Protein AF-A0A1F9S819-F1 (afdb_monomer)

Mean predicted aligned error: 15.37 Å

Secondary structure (DSSP, 8-state):
-HHHHHHHHHHHHSS-TTTTTTTTTTT-S-PPPP---PPPPPPP-PPPPPPPPPPPPPP------PPPPPPPPPPPPPPPPPPP--PPPP-PPPPP-PPPP-----PPP----HHHHHHHHHHHHHHHHHHHHHHTSHHHHHHHHHHHHHTT-HHHHHHHHHHHHHH-TTSHHHHHHHHHHHHHHHHTT-HHHHHHHHHHHHHHS-TT-THHHHHHHHHHHHHHHTT-HHHHHHHHT-HHHHTSTTHHHHHHHHHHHHHHHHHHHHHHHHHHH-HHHHHHHHHHHHHH-TT-HHHHHHHHHHHHHHHHHHHS--------------

Solvent-accessible surface area (backbone atoms only — not comparable to full-atom values): 19671 Å² total; per-residue (Å²): 121,73,72,64,58,58,59,61,53,54,60,71,76,70,58,70,95,69,67,86,66,63,71,74,66,75,78,74,75,80,76,80,79,78,80,84,71,79,79,77,79,78,75,82,83,72,78,79,76,80,78,79,79,76,76,80,80,79,75,84,76,82,73,79,83,74,75,82,75,80,76,79,77,79,78,78,78,76,82,80,75,84,76,78,82,73,76,77,78,77,83,74,79,80,79,78,85,70,81,80,77,78,83,72,81,82,74,76,81,80,82,74,54,68,69,60,53,51,53,52,53,51,50,51,52,52,49,49,52,53,50,50,52,58,62,67,28,60,65,49,49,48,54,54,23,52,54,27,48,78,66,70,37,51,72,59,18,43,58,45,30,53,50,40,30,74,76,36,67,87,39,72,54,19,18,50,26,28,40,52,41,14,55,52,29,45,73,70,71,36,50,69,65,12,40,55,22,28,50,53,16,65,71,59,41,62,96,82,45,81,58,51,31,53,40,47,50,52,40,20,54,45,32,44,74,57,32,38,51,68,61,16,44,54,43,39,67,30,66,60,27,56,75,37,97,49,25,67,62,30,51,54,50,44,52,54,47,48,53,54,53,48,53,50,53,51,25,57,63,28,43,84,78,38,20,63,61,12,31,54,46,24,51,57,50,36,72,79,35,74,59,25,60,71,44,54,58,48,30,53,52,15,48,54,48,34,52,54,61,67,64,49,69,83,72,61,80,64,73,75,75,72,79,78,84,127

Sequence (326 aa):
MEDRVKNAAWVKEHAPADAPSRIKEAITESFPQPKFVPPPAAPPVMAPPPAPVAPPAPAPVEIPVIAPVPAPKAAEPPPKAPVPVVKAPEPKPAPVLAPAPAAKPAKKPFVLNKTAVIIVCAGLAVAGIAYQLILNSPKSRYARAGQLVLKARNTEAISAYSRIIAQHPGSIEAAYSHYAIGDIKALQGNPLEAIEQYERYMVAAPDKDEKLASARFKVAELELKEDLLADAEYLFQNAAIQASDYATRAADRVAQIRAVKARVAEANKLMARSPAKAVEAYTAVLAEHPKYAAALAGLEKARKALAAANARPARRRAPAAKPRRR

Nearest PDB structures (foldseek):
  3esk-assembly1_A  TM=7.630E-01  e=2.016E-02  Homo sapiens
  3fwv-assembly2_B  TM=7.111E-01  e=1.449E-02  Homo sapiens
  7t6d-assembly1_B  TM=5.057E-01  e=1.441E-03  Escherichia coli
  7kw7-assembly1_E  TM=5.928E-01  e=8.632E-03  Homo sapiens
  4i9e-assembly1_B  TM=5.562E-01  e=2.690E-01  Bacillus subtilis subsp. subtilis str. 168

pLDDT: mean 83.76, std 16.92, range [43.28, 98.69]

Structure (mmCIF, N/CA/C/O backbone):
data_AF-A0A1F9S819-F1
#
_entry.id   AF-A0A1F9S819-F1
#
loop_
_atom_site.group_PDB
_atom_site.id
_atom_site.type_symbol
_atom_site.label_atom_id
_atom_site.label_alt_id
_atom_site.label_comp_id
_atom_site.label_asym_id
_atom_site.label_entity_id
_atom_site.label_seq_id
_atom_site.pdbx_PDB_ins_code
_atom_site.Cartn_x
_atom_site.Cartn_y
_atom_site.Cartn_z
_atom_site.occupancy
_atom_site.B_iso_or_equiv
_atom_site.auth_seq_id
_atom_site.auth_comp_id
_atom_site.auth_asym_id
_atom_site.auth_atom_id
_atom_site.pdbx_PDB_model_num
ATOM 1 N N . MET A 1 1 ? 21.145 20.985 8.693 1.00 47.53 1 MET A N 1
ATOM 2 C CA . MET A 1 1 ? 22.289 20.148 8.249 1.00 47.53 1 MET A CA 1
ATOM 3 C C . MET A 1 1 ? 23.501 20.290 9.174 1.00 47.53 1 MET A C 1
ATOM 5 O O . MET A 1 1 ? 24.233 19.320 9.310 1.00 47.53 1 MET A O 1
ATOM 9 N N . GLU A 1 2 ? 23.673 21.418 9.873 1.00 43.34 2 GLU A N 1
ATOM 10 C CA . GLU A 1 2 ? 24.794 21.646 10.807 1.00 43.34 2 GLU A CA 1
ATOM 11 C C . GLU A 1 2 ? 24.755 20.797 12.094 1.00 43.34 2 GLU A C 1
ATOM 13 O O . GLU A 1 2 ? 25.810 20.448 12.620 1.00 43.34 2 GLU A O 1
ATOM 18 N N . ASP A 1 3 ? 23.582 20.346 12.552 1.00 47.25 3 ASP A N 1
ATOM 19 C CA . ASP A 1 3 ? 23.491 19.530 13.778 1.00 47.25 3 ASP A CA 1
ATOM 20 C C . ASP A 1 3 ? 23.940 18.068 13.603 1.00 47.25 3 ASP A C 1
ATOM 22 O O . ASP A 1 3 ? 24.339 17.418 14.570 1.00 47.25 3 ASP A O 1
ATOM 26 N N . ARG A 1 4 ? 23.967 17.538 12.369 1.00 45.50 4 ARG A N 1
ATOM 27 C CA . ARG A 1 4 ? 24.468 16.169 12.112 1.00 45.50 4 ARG A CA 1
ATOM 28 C C . ARG A 1 4 ? 25.996 16.092 12.103 1.00 45.50 4 ARG A C 1
ATOM 30 O O . ARG A 1 4 ? 26.539 15.030 12.389 1.00 45.50 4 ARG A O 1
ATOM 37 N N . VAL A 1 5 ? 26.687 17.202 11.829 1.00 56.56 5 VAL A N 1
ATOM 38 C CA . VAL A 1 5 ? 28.160 17.245 11.820 1.00 56.56 5 VAL A CA 1
ATOM 39 C C . VAL A 1 5 ? 28.715 17.281 13.248 1.00 56.56 5 VAL A C 1
ATOM 41 O O . VAL A 1 5 ? 29.720 16.632 13.530 1.00 56.56 5 VAL A O 1
ATOM 44 N N . LYS A 1 6 ? 28.015 17.935 14.187 1.00 51.28 6 LYS A N 1
ATOM 45 C CA . LYS A 1 6 ? 28.441 18.005 15.596 1.00 51.28 6 LYS A CA 1
ATOM 46 C C . LYS A 1 6 ? 28.356 16.652 16.318 1.00 51.28 6 LYS A C 1
ATOM 48 O O . LYS A 1 6 ? 29.217 16.350 17.138 1.00 51.28 6 LYS A O 1
ATOM 53 N N . ASN A 1 7 ? 27.399 15.795 15.953 1.00 48.03 7 ASN A N 1
ATOM 54 C CA . ASN A 1 7 ? 27.248 14.475 16.581 1.00 48.03 7 ASN A CA 1
ATOM 55 C C . ASN A 1 7 ? 28.301 13.447 16.116 1.00 48.03 7 ASN A C 1
ATOM 57 O O . ASN A 1 7 ? 28.645 12.536 16.864 1.00 48.03 7 ASN A O 1
ATOM 61 N N . ALA A 1 8 ? 28.859 13.602 14.910 1.00 51.09 8 ALA A N 1
ATOM 62 C CA . ALA A 1 8 ? 29.927 12.729 14.414 1.00 51.09 8 ALA A CA 1
ATOM 63 C C . ALA A 1 8 ? 31.300 13.052 15.038 1.00 51.09 8 ALA A C 1
ATOM 65 O O . ALA A 1 8 ? 32.140 12.162 15.168 1.00 51.09 8 ALA A O 1
ATOM 66 N N . ALA A 1 9 ? 31.522 14.305 15.450 1.00 53.62 9 ALA A N 1
ATOM 67 C CA . ALA A 1 9 ? 32.754 14.720 16.119 1.00 53.62 9 ALA A CA 1
ATOM 68 C C . ALA A 1 9 ? 32.820 14.216 17.573 1.00 53.62 9 ALA A C 1
ATOM 70 O O . ALA A 1 9 ? 33.861 13.724 17.999 1.00 53.62 9 ALA A O 1
ATOM 71 N N . TRP A 1 10 ? 31.697 14.231 18.301 1.00 62.84 10 TRP A N 1
ATOM 72 C CA . TRP A 1 10 ? 31.657 13.822 19.712 1.00 62.84 10 TRP A CA 1
ATOM 73 C C . TRP A 1 10 ? 31.993 12.334 19.931 1.00 62.84 10 TRP A C 1
ATOM 75 O O . TRP A 1 10 ? 32.724 11.987 20.860 1.00 62.84 10 TRP A O 1
ATOM 85 N N . VAL A 1 11 ? 31.546 11.455 19.025 1.00 56.81 11 VAL A N 1
ATOM 86 C CA . VAL A 1 11 ? 31.813 10.002 19.082 1.00 56.81 11 VAL A CA 1
ATOM 87 C C . VAL A 1 11 ? 33.289 9.668 18.830 1.00 56.81 11 VAL A C 1
ATOM 89 O O . VAL A 1 11 ? 33.783 8.652 19.314 1.00 56.81 11 VAL A O 1
ATOM 92 N N . LYS A 1 12 ? 34.020 10.524 18.107 1.00 57.84 12 LYS A N 1
ATOM 93 C CA . LYS A 1 12 ? 35.433 10.287 17.779 1.00 57.84 12 LYS A CA 1
ATOM 94 C C . LYS A 1 12 ? 36.383 10.625 18.930 1.00 57.84 12 LYS A C 1
ATOM 96 O O . LYS A 1 12 ? 37.499 10.121 18.946 1.00 57.84 12 LYS A O 1
ATOM 101 N N . GLU A 1 13 ? 35.938 11.452 19.874 1.00 57.00 13 GLU A N 1
ATOM 102 C CA . GLU A 1 13 ? 36.775 11.986 20.955 1.00 57.00 13 GLU A CA 1
ATOM 103 C C . GLU A 1 13 ? 36.555 11.270 22.302 1.00 57.00 13 GLU A C 1
ATOM 105 O O . GLU A 1 13 ? 37.408 11.339 23.179 1.00 57.00 13 GLU A O 1
ATOM 110 N N . HIS A 1 14 ? 35.454 10.519 22.454 1.00 60.66 14 HIS A N 1
ATOM 111 C CA . HIS A 1 14 ? 35.085 9.841 23.712 1.00 60.66 14 HIS A CA 1
ATOM 112 C C . HIS A 1 14 ? 35.013 8.307 23.609 1.00 60.66 14 HIS A C 1
ATOM 114 O O . HIS A 1 14 ? 34.553 7.642 24.538 1.00 60.66 14 HIS A O 1
ATOM 120 N N . ALA A 1 15 ? 35.460 7.718 22.496 1.00 49.00 15 ALA A N 1
ATOM 121 C CA . ALA A 1 15 ? 35.573 6.267 22.380 1.00 49.00 15 ALA A CA 1
ATOM 122 C C . ALA A 1 15 ? 36.810 5.770 23.164 1.00 49.00 15 ALA A C 1
ATOM 124 O O . ALA A 1 15 ? 37.922 6.210 22.871 1.00 49.00 15 ALA A O 1
ATOM 125 N N . PRO A 1 16 ? 36.662 4.862 24.150 1.00 57.66 16 PRO A N 1
ATOM 126 C CA . PRO A 1 16 ? 37.799 4.328 24.895 1.00 57.66 16 PRO A CA 1
ATOM 127 C C . PRO A 1 16 ? 38.727 3.528 23.967 1.00 57.66 16 PRO A C 1
ATOM 129 O O . PRO A 1 16 ? 38.273 2.676 23.200 1.00 57.66 16 PRO A O 1
ATOM 132 N N . ALA A 1 17 ? 40.032 3.793 24.060 1.00 53.75 17 ALA A N 1
ATOM 133 C CA . ALA A 1 17 ? 41.068 3.307 23.142 1.00 53.75 17 ALA A CA 1
ATOM 134 C C . ALA A 1 17 ? 41.292 1.773 23.126 1.00 53.75 17 ALA A C 1
ATOM 136 O O . ALA A 1 17 ? 42.016 1.285 22.265 1.00 53.75 17 ALA A O 1
ATOM 137 N N . ASP A 1 18 ? 40.633 1.006 24.003 1.00 51.41 18 ASP A N 1
ATOM 138 C CA . ASP A 1 18 ? 40.838 -0.447 24.168 1.00 51.41 18 ASP A CA 1
ATOM 139 C C . ASP A 1 18 ? 39.688 -1.335 23.647 1.00 51.41 18 ASP A C 1
ATOM 141 O O . ASP A 1 18 ? 39.641 -2.544 23.896 1.00 51.41 18 ASP A O 1
ATOM 145 N N . ALA A 1 19 ? 38.741 -0.777 22.889 1.00 47.19 19 ALA A N 1
ATOM 146 C CA . ALA A 1 19 ? 37.569 -1.522 22.418 1.00 47.19 19 ALA A CA 1
ATOM 147 C C . ALA A 1 19 ? 37.827 -2.696 21.431 1.00 47.19 19 ALA A C 1
ATOM 149 O O . ALA A 1 19 ? 37.046 -3.651 21.472 1.00 47.19 19 ALA A O 1
ATOM 150 N N . PRO A 1 20 ? 38.860 -2.722 20.556 1.00 45.88 20 PRO A N 1
ATOM 151 C CA . PRO A 1 20 ? 38.949 -3.785 19.548 1.00 45.88 20 PRO A CA 1
ATOM 152 C C . PRO A 1 20 ? 39.580 -5.103 20.039 1.00 45.88 20 PRO A C 1
ATOM 154 O O . PRO A 1 20 ? 39.528 -6.095 19.310 1.00 45.88 20 PRO A O 1
ATOM 157 N N . SER A 1 21 ? 40.126 -5.163 21.260 1.00 48.00 21 SER A N 1
ATOM 158 C CA . SER A 1 21 ? 40.861 -6.348 21.744 1.00 48.00 21 SER A CA 1
ATOM 159 C C . SER A 1 21 ? 40.007 -7.323 22.566 1.00 48.00 21 SER A C 1
ATOM 161 O O . SER A 1 21 ? 40.268 -8.521 22.554 1.00 48.00 21 SER A O 1
ATOM 163 N N . ARG A 1 22 ? 38.937 -6.859 23.230 1.00 47.00 22 ARG A N 1
ATOM 164 C CA . ARG A 1 22 ? 38.117 -7.709 24.126 1.00 47.00 22 ARG A CA 1
ATOM 165 C C . ARG A 1 22 ? 37.016 -8.525 23.443 1.00 47.00 22 ARG A C 1
ATOM 167 O O . ARG A 1 22 ? 36.474 -9.437 24.056 1.00 47.00 22 ARG A O 1
ATOM 174 N N . ILE A 1 23 ? 36.694 -8.253 22.178 1.00 48.47 23 ILE A N 1
ATOM 175 C CA . ILE A 1 23 ? 35.622 -8.977 21.464 1.00 48.47 23 ILE A CA 1
ATOM 176 C C . ILE A 1 23 ? 36.113 -10.330 20.914 1.00 48.47 23 ILE A C 1
ATOM 178 O O . ILE A 1 23 ? 35.305 -11.214 20.645 1.00 48.47 23 ILE A O 1
ATOM 182 N N . LYS A 1 24 ? 37.433 -10.543 20.798 1.00 47.34 24 LYS A N 1
ATOM 183 C CA . LYS A 1 24 ? 37.985 -11.808 20.284 1.00 47.34 24 LYS A CA 1
ATOM 184 C C . LYS A 1 24 ? 38.145 -12.910 21.337 1.00 47.34 24 LYS A C 1
ATOM 186 O O . LYS A 1 24 ? 38.188 -14.069 20.950 1.00 47.34 24 LYS A O 1
ATOM 191 N N . GLU A 1 25 ? 38.170 -12.588 22.631 1.00 48.34 25 GLU A N 1
ATOM 192 C CA . GLU A 1 25 ? 38.364 -13.595 23.693 1.00 48.34 25 GLU A CA 1
ATOM 193 C C . GLU A 1 25 ? 37.053 -14.109 24.317 1.00 48.34 25 GLU A C 1
ATOM 195 O O . GLU A 1 25 ? 37.031 -15.203 24.871 1.00 48.34 25 GLU A O 1
ATOM 200 N N . ALA A 1 26 ? 35.927 -13.405 24.147 1.00 47.09 26 ALA A N 1
ATOM 201 C CA . ALA A 1 26 ? 34.636 -13.787 24.737 1.00 47.09 26 ALA A CA 1
ATOM 202 C C . ALA A 1 26 ? 33.810 -14.810 23.918 1.00 47.09 26 ALA A C 1
ATOM 204 O O . ALA A 1 26 ? 32.672 -15.100 24.276 1.00 47.09 26 ALA A O 1
ATOM 205 N N . ILE A 1 27 ? 34.343 -15.352 22.814 1.00 47.66 27 ILE A N 1
ATOM 206 C CA . ILE A 1 27 ? 33.618 -16.293 21.926 1.00 47.66 27 ILE A CA 1
ATOM 207 C C . ILE A 1 27 ? 34.129 -17.746 22.075 1.00 47.66 27 ILE A C 1
ATOM 209 O O . ILE A 1 27 ? 33.574 -18.670 21.486 1.00 47.66 27 ILE A O 1
ATOM 213 N N . THR A 1 28 ? 35.135 -17.989 22.921 1.00 46.25 28 THR A N 1
ATOM 214 C CA . THR A 1 28 ? 35.764 -19.317 23.090 1.00 46.25 28 THR A CA 1
ATOM 215 C C . THR A 1 28 ? 35.334 -20.100 24.334 1.00 46.25 28 THR A C 1
ATOM 217 O O . THR A 1 28 ? 35.838 -21.200 24.556 1.00 46.25 28 THR A O 1
ATOM 220 N N . GLU A 1 29 ? 34.377 -19.611 25.126 1.00 43.28 29 GLU A N 1
ATOM 221 C CA . GLU A 1 29 ? 33.837 -20.366 26.263 1.00 43.28 29 GLU A CA 1
ATOM 222 C C . GLU A 1 29 ? 32.584 -21.171 25.877 1.00 43.28 29 GLU A C 1
ATOM 224 O O . GLU A 1 29 ? 31.465 -20.674 25.826 1.00 43.28 29 GLU A O 1
ATOM 229 N N . SER A 1 30 ? 32.818 -22.461 25.617 1.00 52.62 30 SER A N 1
ATOM 230 C CA . SER A 1 30 ? 31.969 -23.589 26.022 1.00 52.62 30 SER A CA 1
ATOM 231 C C . SER A 1 30 ? 30.448 -23.434 25.835 1.00 52.62 30 SER A C 1
ATOM 233 O O . SER A 1 30 ? 29.686 -23.413 26.805 1.00 52.62 30 SER A O 1
ATOM 235 N N . PHE A 1 31 ? 29.976 -23.491 24.587 1.00 46.78 31 PHE A N 1
ATOM 236 C CA . PHE A 1 31 ? 28.615 -23.963 24.327 1.00 46.78 31 PHE A CA 1
ATOM 237 C C . PHE A 1 31 ? 28.613 -25.501 24.305 1.00 46.78 31 PHE A C 1
ATOM 239 O O . PHE A 1 31 ? 29.285 -26.092 23.453 1.00 46.78 31 PHE A O 1
ATOM 246 N N . PRO A 1 32 ? 27.891 -26.183 25.214 1.00 57.44 32 PRO A N 1
ATOM 247 C CA . PRO A 1 32 ? 27.749 -27.630 25.150 1.00 57.44 32 PRO A CA 1
ATOM 248 C C . PRO A 1 32 ? 27.044 -28.004 23.843 1.00 57.44 32 PRO A C 1
ATOM 250 O O . PRO A 1 32 ? 25.950 -27.522 23.554 1.00 57.44 32 PRO A O 1
ATOM 253 N N . GLN A 1 33 ? 27.692 -28.859 23.049 1.00 55.41 33 GLN A N 1
ATOM 254 C CA . GLN A 1 33 ? 27.135 -29.412 21.815 1.00 55.41 33 GLN A CA 1
ATOM 255 C C . GLN A 1 33 ? 25.748 -30.010 22.113 1.00 55.41 33 GLN A C 1
ATOM 257 O O . GLN A 1 33 ? 25.643 -30.878 22.990 1.00 55.41 33 GLN A O 1
ATOM 262 N N . PRO A 1 34 ? 24.673 -29.570 21.432 1.00 54.81 34 PRO A N 1
ATOM 263 C CA . PRO A 1 34 ? 23.358 -30.156 21.628 1.00 54.81 34 PRO A CA 1
ATOM 264 C C . PRO A 1 34 ? 23.421 -31.631 21.230 1.00 54.81 34 PRO A C 1
ATOM 266 O O . PRO A 1 34 ? 23.772 -31.971 20.100 1.00 54.81 34 PRO A O 1
ATOM 269 N N . LYS A 1 35 ? 23.099 -32.524 22.175 1.00 64.88 35 LYS A N 1
ATOM 270 C CA . LYS A 1 35 ? 22.944 -33.954 21.894 1.00 64.88 35 LYS A CA 1
ATOM 271 C C . LYS A 1 35 ? 21.904 -34.100 20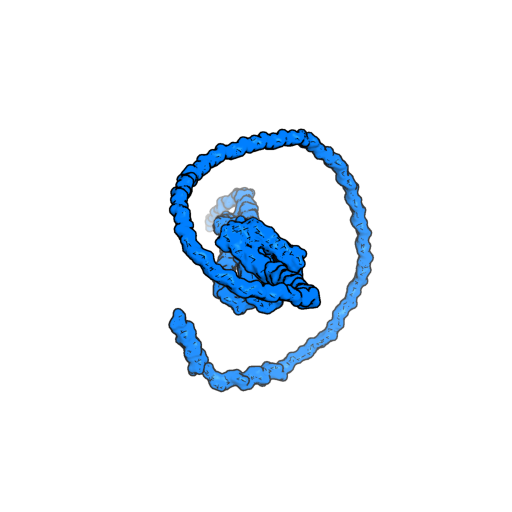.788 1.00 64.88 35 LYS A C 1
ATOM 273 O O . LYS A 1 35 ? 20.742 -33.751 20.983 1.00 64.88 35 LYS A O 1
ATOM 278 N N . PHE A 1 36 ? 22.339 -34.597 19.636 1.00 65.19 36 PHE A N 1
ATOM 279 C CA . PHE A 1 36 ? 21.473 -34.910 18.512 1.00 65.19 36 PHE A CA 1
ATOM 280 C C . PHE A 1 36 ? 20.490 -36.002 18.946 1.00 65.19 36 PHE A C 1
ATOM 282 O O . PHE A 1 36 ? 20.858 -37.168 19.083 1.00 65.19 36 PHE A O 1
ATOM 289 N N . VAL A 1 37 ? 19.249 -35.607 19.221 1.00 76.06 37 VAL A N 1
ATOM 290 C CA . VAL A 1 37 ? 18.139 -36.541 19.388 1.00 76.06 37 VAL A CA 1
ATOM 291 C C . VAL A 1 37 ? 17.597 -36.797 17.982 1.00 76.06 37 VAL A C 1
ATOM 293 O O . VAL A 1 37 ? 17.141 -35.841 17.348 1.00 76.06 37 VAL A O 1
ATOM 296 N N . PRO A 1 38 ? 17.677 -38.030 17.451 1.00 74.31 38 PRO A N 1
ATOM 297 C CA . PRO A 1 38 ? 17.086 -38.330 16.157 1.00 74.31 38 PRO A CA 1
ATOM 298 C C . PRO A 1 38 ? 15.580 -38.032 16.215 1.00 74.31 38 PRO A C 1
ATOM 300 O O . PRO A 1 38 ? 14.942 -38.317 17.235 1.00 74.31 38 PRO A O 1
ATOM 303 N N . PRO A 1 39 ? 15.004 -37.437 15.158 1.00 74.31 39 PRO A N 1
ATOM 304 C CA . PRO A 1 39 ? 13.583 -37.137 15.132 1.00 74.31 39 PRO A CA 1
ATOM 305 C C . PRO A 1 39 ? 12.773 -38.430 15.329 1.00 74.31 39 PRO A C 1
ATOM 307 O O . PRO A 1 39 ? 13.168 -39.481 14.814 1.00 74.31 39 PRO A O 1
ATOM 310 N N . PRO A 1 40 ? 11.657 -38.378 16.077 1.00 76.12 40 PRO A N 1
ATOM 311 C CA . PRO A 1 40 ? 10.784 -39.532 16.240 1.00 76.12 40 PRO A CA 1
ATOM 312 C C . PRO A 1 40 ? 10.327 -40.033 14.866 1.00 76.12 40 PRO A C 1
ATOM 314 O O . PRO A 1 40 ? 10.063 -39.237 13.962 1.00 76.12 40 PRO A O 1
ATOM 317 N N . ALA A 1 41 ? 10.261 -41.358 14.717 1.00 76.44 41 ALA A N 1
ATOM 318 C CA . ALA A 1 41 ? 9.818 -42.011 13.493 1.00 76.44 41 ALA A CA 1
ATOM 319 C C . ALA A 1 41 ? 8.488 -41.407 13.020 1.00 76.44 41 ALA A C 1
ATOM 321 O O . ALA A 1 41 ? 7.561 -41.232 13.815 1.00 76.44 41 ALA A O 1
ATOM 322 N N . ALA A 1 42 ? 8.422 -41.068 11.731 1.00 71.19 42 ALA A N 1
ATOM 323 C CA . ALA A 1 42 ? 7.224 -40.502 11.134 1.00 71.19 42 ALA A CA 1
ATOM 324 C C . ALA A 1 42 ? 6.028 -41.440 11.391 1.00 71.19 42 ALA A C 1
ATOM 326 O O . ALA A 1 42 ? 6.164 -42.655 11.209 1.00 71.19 42 ALA A O 1
ATOM 327 N N . PRO A 1 43 ? 4.872 -40.910 11.829 1.00 80.00 43 PRO A N 1
ATOM 328 C CA . PRO A 1 43 ? 3.684 -41.725 12.017 1.00 80.00 43 PRO A CA 1
ATOM 329 C C . PRO A 1 43 ? 3.289 -42.389 10.687 1.00 80.00 43 PRO A C 1
ATOM 331 O O . PRO A 1 43 ? 3.533 -41.818 9.619 1.00 80.00 43 PRO A O 1
ATOM 334 N N . PRO A 1 44 ? 2.681 -43.587 10.733 1.00 77.69 44 PRO A N 1
ATOM 335 C CA . PRO A 1 44 ? 2.233 -44.281 9.535 1.00 77.69 44 PRO A CA 1
ATOM 336 C C . PRO A 1 44 ? 1.296 -43.380 8.728 1.00 77.69 44 PRO A C 1
ATOM 338 O O . PRO A 1 44 ? 0.344 -42.808 9.262 1.00 77.69 44 PRO A O 1
ATOM 341 N N . VAL A 1 45 ? 1.590 -43.253 7.435 1.00 72.69 45 VAL A N 1
ATOM 342 C CA . VAL A 1 45 ? 0.784 -42.500 6.474 1.00 72.69 45 VAL A CA 1
ATOM 343 C C . VAL A 1 45 ? -0.606 -43.132 6.439 1.00 72.69 45 VAL A C 1
ATOM 345 O O . VAL A 1 45 ? -0.784 -44.229 5.912 1.00 72.69 45 VAL A O 1
ATOM 348 N N . MET A 1 46 ? -1.590 -42.464 7.046 1.00 70.69 46 MET A N 1
ATOM 349 C CA . MET A 1 46 ? -2.990 -42.856 6.915 1.00 70.69 46 MET A CA 1
ATOM 350 C C . MET A 1 46 ? -3.374 -42.810 5.437 1.00 70.69 46 MET A C 1
ATOM 352 O O . MET A 1 46 ? -3.062 -41.844 4.737 1.00 70.69 46 MET A O 1
ATOM 356 N N . ALA A 1 47 ? -4.046 -43.864 4.973 1.00 76.50 47 ALA A N 1
ATOM 357 C CA . ALA A 1 47 ? -4.594 -43.921 3.628 1.00 76.50 47 ALA A CA 1
ATOM 358 C C . ALA A 1 47 ? -5.451 -42.667 3.360 1.00 76.50 47 ALA A C 1
ATOM 360 O O . ALA A 1 47 ? -6.206 -42.249 4.247 1.00 76.50 47 ALA A O 1
ATOM 361 N N . PRO A 1 48 ? -5.331 -42.052 2.171 1.00 77.50 48 PRO A N 1
ATOM 362 C CA . PRO A 1 48 ? -6.111 -40.874 1.836 1.00 77.50 48 PRO A CA 1
ATOM 363 C C . PRO A 1 48 ? -7.609 -41.202 1.937 1.00 77.50 48 PRO A C 1
ATOM 365 O O . PRO A 1 48 ? -8.025 -42.289 1.522 1.00 77.50 48 PRO A O 1
ATOM 368 N N . PRO A 1 49 ? -8.426 -40.291 2.493 1.00 79.25 49 PRO A N 1
ATOM 369 C CA . PRO A 1 49 ? -9.866 -40.481 2.535 1.00 79.25 49 PRO A CA 1
ATOM 370 C C . PRO A 1 49 ? -10.417 -40.655 1.110 1.00 79.25 49 PRO A C 1
ATOM 372 O O . PRO A 1 49 ? -9.867 -40.080 0.164 1.00 79.25 49 PRO A O 1
ATOM 375 N N . PRO A 1 50 ? -11.495 -41.440 0.936 1.00 78.50 50 PRO A N 1
ATOM 376 C CA . PRO A 1 50 ? -12.140 -41.598 -0.360 1.00 78.50 50 PRO A CA 1
ATOM 377 C C . PRO A 1 50 ? -12.531 -40.228 -0.920 1.00 78.50 50 PRO A C 1
ATOM 379 O O . PRO A 1 50 ? -12.998 -39.354 -0.186 1.00 78.50 50 PRO A O 1
ATOM 382 N N . ALA A 1 51 ? -12.310 -40.045 -2.223 1.00 74.31 51 ALA A N 1
ATOM 383 C CA . ALA A 1 51 ? -12.611 -38.798 -2.908 1.00 74.31 51 ALA A CA 1
ATOM 384 C C . ALA A 1 51 ? -14.085 -38.405 -2.678 1.00 74.31 51 ALA A C 1
ATOM 386 O O . ALA A 1 51 ? -14.964 -39.270 -2.762 1.00 74.31 51 ALA A O 1
ATOM 387 N N . PRO A 1 52 ? -14.375 -37.125 -2.382 1.00 76.44 52 PRO A N 1
ATOM 388 C CA . PRO A 1 52 ? -15.743 -36.664 -2.209 1.00 76.44 52 PRO A CA 1
ATOM 389 C C . PRO A 1 52 ? -16.540 -36.921 -3.490 1.00 76.44 52 PRO A C 1
ATOM 391 O O . PRO A 1 52 ? -16.109 -36.569 -4.589 1.00 76.44 52 PRO A O 1
ATOM 394 N N . VAL A 1 53 ? -17.704 -37.553 -3.334 1.00 79.62 53 VAL A N 1
ATOM 395 C CA . VAL A 1 53 ? -18.668 -37.770 -4.417 1.00 79.62 53 VAL A CA 1
ATOM 396 C C . VAL A 1 53 ? -19.022 -36.407 -5.007 1.00 79.62 53 VAL A C 1
ATOM 398 O O . VAL A 1 53 ? -19.450 -35.509 -4.281 1.00 79.62 53 VAL A O 1
ATOM 401 N N . ALA A 1 54 ? -18.792 -36.242 -6.311 1.00 75.19 54 ALA A N 1
ATOM 402 C CA . ALA A 1 54 ? -19.069 -34.994 -7.006 1.00 75.19 54 ALA A CA 1
ATOM 403 C C . ALA A 1 54 ? -20.547 -34.604 -6.814 1.00 75.19 54 ALA A C 1
ATOM 405 O O . ALA A 1 54 ? -21.423 -35.462 -6.971 1.00 75.19 54 ALA A O 1
ATOM 406 N N . PRO A 1 55 ? -20.848 -33.340 -6.466 1.00 79.44 55 PRO A N 1
ATOM 407 C CA . PRO A 1 55 ? -22.225 -32.888 -6.366 1.00 79.44 55 PRO A CA 1
ATOM 408 C C . PRO A 1 55 ? -22.924 -33.032 -7.729 1.00 79.44 55 PRO A C 1
ATOM 410 O O . PRO A 1 55 ? -22.278 -32.868 -8.770 1.00 79.44 55 PRO A O 1
ATOM 413 N N . PRO A 1 56 ? -24.234 -33.338 -7.745 1.00 79.25 56 PRO A N 1
ATOM 414 C CA . PRO A 1 56 ? -25.002 -33.410 -8.981 1.00 79.25 56 PRO A CA 1
ATOM 415 C C . PRO A 1 56 ? -24.900 -32.081 -9.735 1.00 79.25 56 PRO A C 1
ATOM 417 O O . PRO A 1 56 ? -24.957 -31.007 -9.132 1.00 79.25 56 PRO A O 1
ATOM 420 N N . ALA A 1 57 ? -24.724 -32.169 -11.054 1.00 74.69 57 ALA A N 1
ATOM 421 C CA . ALA A 1 57 ? -24.620 -31.005 -11.921 1.00 74.69 57 ALA A CA 1
ATOM 422 C C . ALA A 1 57 ? -25.829 -30.072 -11.702 1.00 74.69 57 ALA A C 1
ATOM 424 O O . ALA A 1 57 ? -26.965 -30.557 -11.663 1.00 74.69 57 ALA A O 1
ATOM 425 N N . PRO A 1 58 ? -25.614 -28.753 -11.540 1.00 74.44 58 PRO A N 1
ATOM 426 C CA . PRO A 1 58 ? -26.714 -27.813 -11.398 1.00 74.44 58 PRO A CA 1
ATOM 427 C C . PRO A 1 58 ? -27.594 -27.867 -12.649 1.00 74.44 58 PRO A C 1
ATOM 429 O O . PRO A 1 58 ? -27.090 -27.892 -13.775 1.00 74.44 58 PRO A O 1
ATOM 432 N N . ALA A 1 59 ? -28.911 -27.897 -12.439 1.00 78.31 59 ALA A N 1
ATOM 433 C CA . ALA A 1 59 ? -29.882 -27.820 -13.518 1.00 78.31 59 ALA A CA 1
ATOM 434 C C . ALA A 1 59 ? -29.609 -26.568 -14.378 1.00 78.31 59 ALA A C 1
ATOM 436 O O . ALA A 1 59 ? -29.257 -25.521 -13.823 1.00 78.31 59 ALA A O 1
ATOM 437 N N . PRO A 1 60 ? -29.742 -26.660 -15.713 1.00 75.31 60 PRO A N 1
ATOM 438 C CA . PRO A 1 60 ? -29.525 -25.527 -16.599 1.00 75.31 60 PRO A CA 1
ATOM 439 C C . PRO A 1 60 ? -30.471 -24.389 -16.211 1.00 75.31 60 PRO A C 1
ATOM 441 O O . PRO A 1 60 ? -31.690 -24.520 -16.281 1.00 75.31 60 PRO A O 1
ATOM 444 N N . VAL A 1 61 ? -29.891 -23.278 -15.763 1.00 78.88 61 VAL A N 1
ATOM 445 C CA . VAL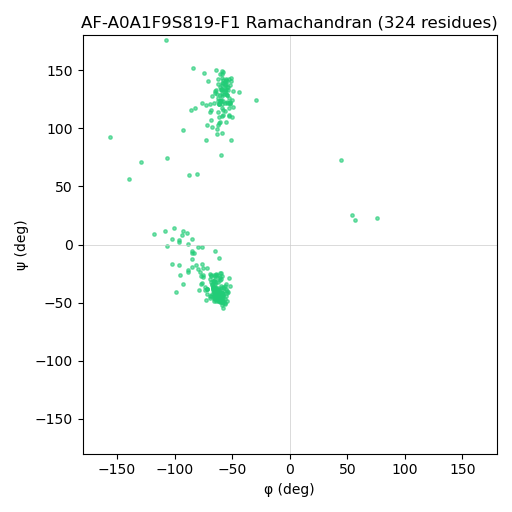 A 1 61 ? -30.624 -22.040 -15.513 1.00 78.88 61 VAL A CA 1
ATOM 446 C C . VAL A 1 61 ? -31.043 -21.496 -16.874 1.00 78.88 61 VAL A C 1
ATOM 448 O O . VAL A 1 61 ? -30.190 -21.134 -17.683 1.00 78.88 61 VAL A O 1
ATOM 451 N N . GLU A 1 62 ? -32.348 -21.465 -17.138 1.00 67.69 62 GLU A N 1
ATOM 452 C CA . GLU A 1 62 ? -32.911 -20.786 -18.303 1.00 67.69 62 GLU A CA 1
ATOM 453 C C . GLU A 1 62 ? -32.570 -19.296 -18.206 1.00 67.69 62 GLU A C 1
ATOM 455 O O . GLU A 1 62 ? -33.122 -18.553 -17.395 1.00 67.69 62 GLU A O 1
ATOM 460 N N . ILE A 1 63 ? -31.596 -18.860 -19.004 1.00 72.38 63 ILE A N 1
ATOM 461 C CA . ILE A 1 63 ? -31.247 -17.448 -19.116 1.00 72.38 63 ILE A CA 1
ATOM 462 C C . ILE A 1 63 ? -32.377 -16.784 -19.914 1.00 72.38 63 ILE A C 1
ATOM 464 O O . ILE A 1 63 ? -32.599 -17.172 -21.065 1.00 72.38 63 ILE A O 1
ATOM 468 N N . PRO A 1 64 ? -33.096 -15.794 -19.353 1.00 69.50 64 PRO A N 1
ATOM 469 C CA . PRO A 1 64 ? -34.105 -15.067 -20.104 1.00 69.50 64 PRO A CA 1
ATOM 470 C C . PRO A 1 64 ? -33.441 -14.393 -21.307 1.00 69.50 64 PRO A C 1
ATOM 472 O O . PRO A 1 64 ? -32.474 -13.643 -21.167 1.00 69.50 64 PRO A O 1
ATOM 475 N N . VAL A 1 65 ? -33.961 -14.686 -22.498 1.00 71.44 65 VAL A N 1
ATOM 476 C CA . VAL A 1 65 ? -33.542 -14.070 -23.758 1.00 71.44 65 VAL A CA 1
ATOM 477 C C . VAL A 1 65 ? -33.853 -12.576 -23.674 1.00 71.44 65 VAL A C 1
ATOM 479 O O . VAL A 1 65 ? -34.996 -12.150 -23.832 1.00 71.44 65 VAL A O 1
ATOM 482 N N . ILE A 1 66 ? -32.834 -11.772 -23.377 1.00 67.19 66 ILE A N 1
ATOM 483 C CA . ILE A 1 66 ? -32.933 -10.313 -23.392 1.00 67.19 66 ILE A CA 1
ATOM 484 C C . ILE A 1 66 ? -33.080 -9.892 -24.856 1.00 67.19 66 ILE A C 1
ATOM 486 O O . ILE A 1 66 ? -32.223 -10.197 -25.687 1.00 67.19 66 ILE A O 1
ATOM 490 N N . ALA A 1 67 ? -34.183 -9.213 -25.173 1.00 69.12 67 ALA A N 1
ATOM 491 C CA . ALA A 1 67 ? -34.426 -8.665 -26.500 1.00 69.12 67 ALA A CA 1
ATOM 492 C C . ALA A 1 67 ? -33.266 -7.739 -26.922 1.00 69.12 67 ALA A C 1
ATOM 494 O O . ALA A 1 67 ? -32.741 -6.998 -26.084 1.00 69.12 67 ALA A O 1
ATOM 495 N N . PRO A 1 68 ? -32.851 -7.760 -28.201 1.00 67.50 68 PRO A N 1
ATOM 496 C CA . PRO A 1 68 ? -31.739 -6.949 -28.679 1.00 67.50 68 PRO A CA 1
ATOM 497 C C . PRO A 1 68 ? -32.012 -5.465 -28.424 1.00 67.50 68 PRO A C 1
ATOM 499 O O . PRO A 1 68 ? -33.017 -4.910 -28.870 1.00 67.50 68 PRO A O 1
ATOM 502 N N . VAL A 1 69 ? -31.094 -4.825 -27.698 1.00 73.38 69 VAL A N 1
ATOM 503 C CA . VAL A 1 69 ? -31.099 -3.378 -27.479 1.00 73.38 69 VAL A CA 1
ATOM 504 C C . VAL A 1 69 ? -31.016 -2.691 -28.851 1.00 73.38 69 VAL A C 1
ATOM 506 O O . VAL A 1 69 ? -30.125 -3.033 -29.636 1.00 73.38 69 VAL A O 1
ATOM 509 N N . PRO A 1 70 ? -31.923 -1.752 -29.180 1.00 69.25 70 PRO A N 1
ATOM 510 C CA . PRO A 1 70 ? -31.895 -1.051 -30.457 1.00 69.25 70 PRO A CA 1
ATOM 511 C C . PRO A 1 70 ? -30.566 -0.310 -30.625 1.00 69.25 70 PRO A C 1
ATOM 513 O O . PRO A 1 70 ? -30.095 0.369 -29.711 1.00 69.25 70 PRO A O 1
ATOM 516 N N . ALA A 1 71 ? -29.961 -0.463 -31.804 1.00 70.19 71 ALA A N 1
ATOM 517 C CA . ALA A 1 71 ? -28.686 0.154 -32.139 1.00 70.19 71 ALA A CA 1
ATOM 518 C C . ALA A 1 71 ? -28.734 1.678 -31.901 1.00 70.19 71 ALA A C 1
ATOM 520 O O . ALA A 1 71 ? -29.714 2.326 -32.291 1.00 70.19 71 ALA A O 1
ATOM 521 N N . PRO A 1 72 ? -27.696 2.271 -31.283 1.00 65.75 72 PRO A N 1
ATOM 522 C CA . PRO A 1 72 ? -27.640 3.709 -31.076 1.00 65.75 72 PRO A CA 1
ATOM 523 C C . PRO A 1 72 ? -27.674 4.420 -32.431 1.00 65.75 72 PRO A C 1
ATOM 525 O O . PRO A 1 72 ? -26.854 4.162 -33.313 1.00 65.75 72 PRO A O 1
ATOM 528 N N . LYS A 1 73 ? -28.660 5.309 -32.591 1.00 70.31 73 LYS A N 1
ATOM 529 C CA . LYS A 1 73 ? -28.821 6.181 -33.758 1.00 70.31 73 LYS A CA 1
ATOM 530 C C . LYS A 1 73 ? -27.504 6.932 -33.972 1.00 70.31 73 LYS A C 1
ATOM 532 O O . LYS A 1 73 ? -27.031 7.599 -33.053 1.00 70.31 73 LYS A O 1
ATOM 537 N N . ALA A 1 74 ? -26.908 6.782 -35.155 1.00 68.81 74 ALA A N 1
ATOM 538 C CA . ALA A 1 74 ? -25.660 7.442 -35.517 1.00 68.81 74 ALA A CA 1
ATOM 539 C C . ALA A 1 74 ? -25.779 8.948 -35.247 1.00 68.81 74 ALA A C 1
ATOM 541 O O . ALA A 1 74 ? -26.673 9.606 -35.779 1.00 68.81 74 ALA A O 1
ATOM 542 N N . ALA A 1 75 ? -24.905 9.468 -34.385 1.00 65.19 75 ALA A N 1
ATOM 543 C CA . ALA A 1 75 ? -24.810 10.895 -34.132 1.00 65.19 75 ALA A CA 1
ATOM 544 C C . ALA A 1 75 ? -24.458 11.606 -35.445 1.00 65.19 75 ALA A C 1
ATOM 546 O O . ALA A 1 75 ? -23.519 11.207 -36.140 1.00 65.19 75 ALA A O 1
ATOM 547 N N . GLU A 1 76 ? -25.237 12.630 -35.790 1.00 68.31 76 GLU A N 1
ATOM 548 C CA . GLU A 1 76 ? -24.977 13.472 -36.953 1.00 68.31 76 GLU A CA 1
ATOM 549 C C . GLU A 1 76 ? -23.566 14.078 -36.860 1.00 68.31 76 GLU A C 1
ATOM 551 O O . GLU A 1 76 ? -23.133 14.487 -35.775 1.00 68.31 76 GLU A O 1
ATOM 556 N N . PRO A 1 77 ? -22.818 14.121 -37.976 1.00 70.69 77 PRO A N 1
ATOM 557 C CA . PRO A 1 77 ? -21.484 14.694 -37.984 1.00 70.69 77 PRO A CA 1
ATOM 558 C C . PRO A 1 77 ? -21.556 16.184 -37.615 1.00 70.69 77 PRO A C 1
ATOM 560 O O . PRO A 1 77 ? -22.433 16.895 -38.114 1.00 70.69 77 PRO A O 1
ATOM 563 N N . PRO A 1 78 ? -20.634 16.686 -36.775 1.00 74.69 78 PRO A N 1
ATOM 564 C CA . PRO A 1 78 ? -20.618 18.091 -36.402 1.00 74.69 78 PRO A CA 1
ATOM 565 C C . PRO A 1 78 ? -20.461 18.984 -37.646 1.00 74.69 78 PRO A C 1
ATOM 567 O O . PRO A 1 78 ? -19.771 18.600 -38.601 1.00 74.69 78 PRO A O 1
ATOM 570 N N . PRO A 1 79 ? -21.077 20.182 -37.650 1.00 69.31 79 PRO A N 1
ATOM 571 C CA . PRO A 1 79 ? -20.991 21.112 -38.766 1.00 69.31 79 PRO A CA 1
ATOM 572 C C . PRO A 1 79 ? -19.526 21.444 -39.064 1.00 69.31 79 PRO A C 1
ATOM 574 O O . PRO A 1 79 ? -18.750 21.783 -38.169 1.00 69.31 79 PRO A O 1
ATOM 577 N N . LYS A 1 80 ? -19.143 21.314 -40.340 1.00 67.88 80 LYS A N 1
ATOM 578 C CA . LYS A 1 80 ? -17.794 21.624 -40.824 1.00 67.88 80 LYS A CA 1
ATOM 579 C C . LYS A 1 80 ? -17.439 23.057 -40.429 1.00 67.88 80 LYS A C 1
ATOM 581 O O . LYS A 1 80 ? -18.140 23.992 -40.808 1.00 67.88 80 LYS A O 1
ATOM 586 N N . ALA A 1 81 ? -16.347 23.214 -39.684 1.00 70.50 81 ALA A N 1
ATOM 587 C CA . ALA A 1 81 ? -15.797 24.523 -39.362 1.00 70.50 81 ALA A CA 1
ATOM 588 C C . ALA A 1 81 ? -15.519 25.316 -40.658 1.00 70.50 81 ALA A C 1
ATOM 590 O O . ALA A 1 81 ? -15.089 24.717 -41.652 1.00 70.50 81 ALA A O 1
ATOM 591 N N . PRO A 1 82 ? -15.759 26.640 -40.672 1.00 68.25 82 PRO A N 1
ATOM 592 C CA . PRO A 1 82 ? -15.487 27.473 -41.834 1.00 68.25 82 PRO A CA 1
ATOM 593 C C . PRO A 1 82 ? -13.997 27.406 -42.178 1.00 68.25 82 PRO A C 1
ATOM 595 O O . PRO A 1 82 ? -13.131 27.672 -41.344 1.00 68.25 82 PRO A O 1
ATOM 598 N N . VAL A 1 83 ? -13.710 27.015 -43.418 1.00 67.81 83 VAL A N 1
ATOM 599 C CA . VAL A 1 83 ? -12.352 26.981 -43.962 1.00 67.81 83 VAL A CA 1
ATOM 600 C C . VAL A 1 83 ? -11.814 28.417 -43.956 1.00 67.81 83 VAL A C 1
ATOM 602 O O . VAL A 1 83 ? -12.479 29.301 -44.503 1.00 67.81 83 VAL A O 1
ATOM 605 N N . PRO A 1 84 ? -10.644 28.693 -43.353 1.00 61.38 84 PRO A N 1
ATOM 606 C CA . PRO A 1 84 ? -10.036 30.010 -43.447 1.00 61.38 84 PRO A CA 1
ATOM 607 C C . PRO A 1 84 ? -9.744 30.318 -44.918 1.00 61.38 84 PRO A C 1
ATOM 609 O O . PRO A 1 84 ? -9.061 29.557 -45.603 1.00 61.38 84 PRO A O 1
ATOM 612 N N . VAL A 1 85 ? -10.286 31.436 -45.402 1.00 66.06 85 VAL A N 1
ATOM 613 C CA . VAL A 1 85 ? -10.011 31.983 -46.734 1.00 66.06 85 VAL A CA 1
ATOM 614 C C . VAL A 1 85 ? -8.529 32.349 -46.788 1.00 66.06 85 VAL A C 1
ATOM 616 O O . VAL A 1 85 ? -8.110 33.412 -46.330 1.00 66.06 85 VAL A O 1
ATOM 619 N N . VAL A 1 86 ? -7.716 31.434 -47.313 1.00 61.12 86 VAL A N 1
ATOM 620 C CA . VAL A 1 86 ? -6.312 31.689 -47.629 1.00 61.12 86 VAL A CA 1
ATOM 621 C C . VAL A 1 86 ? -6.298 32.668 -48.800 1.00 61.12 86 VAL A C 1
ATOM 623 O O . VAL A 1 86 ? -6.648 32.309 -49.923 1.00 61.12 86 VAL A O 1
ATOM 626 N N . LYS A 1 87 ? -5.933 33.926 -48.527 1.00 61.66 87 LYS A N 1
ATOM 627 C CA . LYS A 1 87 ? -5.638 34.921 -49.565 1.00 61.66 87 LYS A CA 1
ATOM 628 C C . LYS A 1 87 ? -4.607 34.334 -50.529 1.00 61.66 87 LYS A C 1
ATOM 630 O O . LYS A 1 87 ? -3.548 33.879 -50.099 1.00 61.66 87 LYS A O 1
ATOM 635 N N . ALA A 1 88 ? -4.941 34.352 -51.817 1.00 62.16 88 ALA A N 1
ATOM 636 C CA . ALA A 1 88 ? -4.042 33.956 -52.886 1.00 62.16 88 ALA A CA 1
ATOM 637 C C . ALA A 1 88 ? -2.730 34.760 -52.780 1.00 62.16 88 ALA A C 1
ATOM 639 O O . ALA A 1 88 ? -2.792 35.987 -52.667 1.00 62.16 88 ALA A O 1
ATOM 640 N N . PRO A 1 89 ? -1.557 34.104 -52.778 1.00 60.25 89 PRO A N 1
ATOM 641 C CA . PRO A 1 89 ? -0.286 34.810 -52.809 1.00 60.25 89 PRO A CA 1
ATOM 642 C C . PRO A 1 89 ? -0.157 35.569 -54.134 1.00 60.25 89 PRO A C 1
ATOM 644 O O . PRO A 1 89 ? -0.418 35.016 -55.203 1.00 60.25 89 PRO A O 1
ATOM 647 N N . GLU A 1 90 ? 0.227 36.841 -54.042 1.00 66.12 90 GLU A N 1
ATOM 648 C CA . GLU A 1 90 ? 0.476 37.711 -55.190 1.00 66.12 90 GLU A CA 1
ATOM 649 C C . GLU A 1 90 ? 1.470 37.069 -56.177 1.00 66.12 90 GLU A C 1
ATOM 651 O O . GLU A 1 90 ? 2.428 36.404 -55.758 1.00 66.12 90 GLU A O 1
ATOM 656 N N . PRO A 1 91 ? 1.264 37.257 -57.495 1.00 59.50 91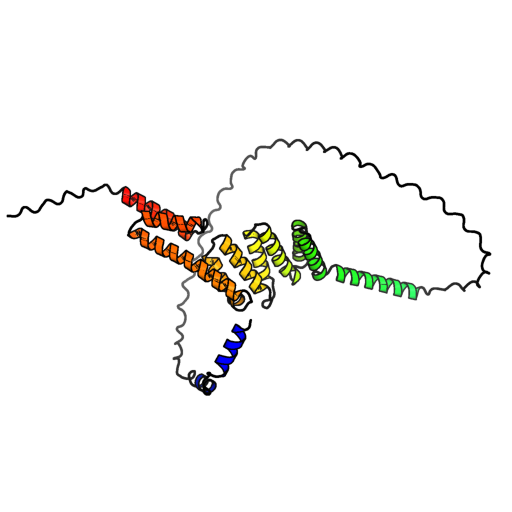 PRO A N 1
ATOM 657 C CA . PRO A 1 91 ? 2.157 36.727 -58.512 1.00 59.50 91 PRO A CA 1
ATOM 658 C C . PRO A 1 91 ? 3.547 37.348 -58.354 1.00 59.50 91 PRO A C 1
ATOM 660 O O . PRO A 1 91 ? 3.745 38.547 -58.546 1.00 59.50 91 PRO A O 1
ATOM 663 N N . LYS A 1 92 ? 4.529 36.509 -58.007 1.00 64.50 92 LYS A N 1
ATOM 664 C CA . LYS A 1 92 ? 5.944 36.890 -58.027 1.00 64.50 92 LYS A CA 1
ATOM 665 C C . LYS A 1 92 ? 6.323 37.381 -59.434 1.00 64.50 92 LYS A C 1
ATOM 667 O O . LYS A 1 92 ? 5.985 36.699 -60.405 1.00 64.50 92 LYS A O 1
ATOM 672 N N . PRO A 1 93 ? 7.055 38.503 -59.558 1.00 62.56 93 PRO A N 1
ATOM 673 C CA . PRO A 1 93 ? 7.538 38.986 -60.844 1.00 62.56 93 PRO A CA 1
ATOM 674 C C . PRO A 1 93 ? 8.426 37.931 -61.509 1.00 62.56 93 PRO A C 1
ATOM 676 O O . PRO A 1 93 ? 9.249 37.284 -60.854 1.00 62.56 93 PRO A O 1
ATOM 679 N N . ALA A 1 94 ? 8.224 37.753 -62.815 1.00 60.91 94 ALA A N 1
ATOM 680 C CA . ALA A 1 94 ? 8.993 36.830 -63.633 1.00 60.91 94 ALA A CA 1
ATOM 681 C C . ALA A 1 94 ? 10.499 37.132 -63.494 1.00 60.91 94 ALA A C 1
ATOM 683 O O . ALA A 1 94 ? 10.902 38.289 -63.648 1.00 60.91 94 ALA A O 1
ATOM 684 N N . PRO A 1 95 ? 11.340 36.125 -63.196 1.00 59.81 95 PRO A N 1
ATOM 685 C CA . PRO A 1 95 ? 12.776 36.324 -63.136 1.00 59.81 95 PRO A CA 1
ATOM 686 C C . PRO A 1 95 ? 13.288 36.672 -64.535 1.00 59.81 95 PRO A C 1
ATOM 688 O O . PRO A 1 95 ? 13.102 35.922 -65.493 1.00 59.81 95 PRO A O 1
ATOM 691 N N . VAL A 1 96 ? 13.930 37.834 -64.633 1.00 60.00 96 VAL A N 1
ATOM 692 C CA . VAL A 1 96 ? 14.682 38.278 -65.806 1.00 60.00 96 VAL A CA 1
ATOM 693 C C . VAL A 1 96 ? 15.705 37.195 -66.152 1.00 60.00 96 VAL A C 1
ATOM 695 O O . VAL A 1 96 ? 16.516 36.811 -65.308 1.00 60.00 96 VAL A O 1
ATOM 698 N N . LEU A 1 97 ? 15.630 36.681 -67.383 1.00 51.19 97 LEU A N 1
ATOM 699 C CA . LEU A 1 97 ? 16.564 35.703 -67.934 1.00 51.19 97 LEU A CA 1
ATOM 700 C C . LEU A 1 97 ? 17.998 36.238 -67.836 1.00 51.19 97 LEU A C 1
ATOM 702 O O . LEU A 1 97 ? 18.407 37.101 -68.610 1.00 51.19 97 LEU A O 1
ATOM 706 N N . ALA A 1 98 ? 18.772 35.692 -66.900 1.00 59.69 98 ALA A N 1
ATOM 707 C CA . ALA A 1 98 ? 20.221 35.781 -66.948 1.00 59.69 98 ALA A CA 1
ATOM 708 C C . ALA A 1 98 ? 20.739 34.880 -68.090 1.00 59.69 98 ALA A C 1
ATOM 710 O O . ALA A 1 98 ? 20.208 33.781 -68.285 1.00 59.69 98 ALA A O 1
ATOM 711 N N . PRO A 1 99 ? 21.760 35.317 -68.848 1.00 58.00 99 PRO A N 1
ATOM 712 C CA . PRO A 1 99 ? 22.327 34.542 -69.944 1.00 58.00 99 PRO A CA 1
ATOM 713 C C . PRO A 1 99 ? 22.857 33.194 -69.444 1.00 58.00 99 PRO A C 1
ATOM 715 O O . PRO A 1 99 ? 23.530 33.106 -68.415 1.00 58.00 99 PRO A O 1
ATOM 718 N N . ALA A 1 100 ? 22.517 32.143 -70.190 1.00 57.66 100 ALA A N 1
ATOM 719 C CA . ALA A 1 100 ? 22.863 30.763 -69.895 1.00 57.66 100 ALA A CA 1
ATOM 720 C C . ALA A 1 100 ? 24.380 30.609 -69.646 1.00 57.66 100 ALA A C 1
ATOM 722 O O . ALA A 1 100 ? 25.174 30.930 -70.536 1.00 57.66 100 ALA A O 1
ATOM 723 N N . PRO A 1 101 ? 24.814 30.109 -68.472 1.00 58.03 101 PRO A N 1
ATOM 724 C CA . PRO A 1 101 ? 26.215 29.788 -68.257 1.00 58.03 101 PRO A CA 1
ATOM 725 C C . PRO A 1 101 ? 26.621 28.650 -69.198 1.00 58.03 101 PRO A C 1
ATOM 727 O O . PRO A 1 101 ? 25.939 27.628 -69.288 1.00 58.03 101 PRO A O 1
ATOM 730 N N . ALA A 1 102 ? 27.738 28.853 -69.897 1.00 59.59 102 ALA A N 1
ATOM 731 C CA . ALA A 1 102 ? 28.318 27.924 -70.857 1.00 59.59 102 ALA A CA 1
ATOM 732 C C . ALA A 1 102 ? 28.320 26.474 -70.338 1.00 59.59 102 ALA A C 1
ATOM 734 O O . ALA A 1 102 ? 28.725 26.193 -69.204 1.00 59.59 102 ALA A O 1
ATOM 735 N N . ALA A 1 103 ? 27.849 25.564 -71.196 1.00 60.19 103 ALA A N 1
ATOM 736 C CA . ALA A 1 103 ? 27.717 24.141 -70.931 1.00 60.19 103 ALA A CA 1
ATOM 737 C C . ALA A 1 103 ? 29.046 23.553 -70.434 1.00 60.19 103 ALA A C 1
ATOM 739 O O . ALA A 1 103 ? 30.030 23.460 -71.168 1.00 60.19 103 ALA A O 1
ATOM 740 N N . LYS A 1 104 ? 29.073 23.159 -69.157 1.00 67.06 104 LYS A N 1
ATOM 741 C CA . LYS A 1 104 ? 30.204 22.440 -68.566 1.00 67.06 104 LYS A CA 1
ATOM 742 C C . LYS A 1 104 ? 30.376 21.092 -69.285 1.00 67.06 104 LYS A C 1
ATOM 744 O O . LYS A 1 104 ? 29.369 20.460 -69.610 1.00 67.06 104 LYS A O 1
ATOM 749 N N . PRO A 1 105 ? 31.621 20.632 -69.504 1.00 62.56 105 PRO A N 1
ATOM 750 C CA . PRO A 1 105 ? 31.903 19.413 -70.254 1.00 62.56 105 PRO A CA 1
ATOM 751 C C . PRO A 1 105 ? 31.170 18.212 -69.648 1.00 62.56 105 PRO A C 1
ATOM 753 O O . PRO A 1 105 ? 31.204 17.992 -68.433 1.00 62.56 105 PRO A O 1
ATOM 756 N N . ALA A 1 106 ? 30.496 17.457 -70.518 1.00 63.59 106 ALA A N 1
ATOM 757 C CA . ALA A 1 106 ? 29.728 16.269 -70.181 1.00 63.59 106 ALA A CA 1
ATOM 758 C C . ALA A 1 106 ? 30.599 15.285 -69.385 1.00 63.59 106 ALA A C 1
ATOM 760 O O . ALA A 1 106 ? 31.562 14.710 -69.897 1.00 63.59 106 ALA A O 1
ATOM 761 N N . LYS A 1 107 ? 30.281 15.123 -68.097 1.00 66.00 107 LYS A N 1
ATOM 762 C CA . LYS A 1 107 ? 30.953 14.158 -67.226 1.00 66.00 107 LYS A CA 1
ATOM 763 C C . LYS A 1 107 ? 30.673 12.755 -67.766 1.00 66.00 107 LYS A C 1
ATOM 765 O O . LYS A 1 107 ? 29.523 12.416 -68.034 1.00 66.00 107 LYS A O 1
ATOM 770 N N . LYS A 1 108 ? 31.732 11.957 -67.931 1.00 66.81 108 LYS A N 1
ATOM 771 C CA . LYS A 1 108 ? 31.657 10.560 -68.384 1.00 66.81 108 LYS A CA 1
ATOM 772 C C . LYS A 1 108 ? 30.637 9.782 -67.533 1.00 66.81 108 LYS A C 1
ATOM 774 O O . LYS A 1 108 ? 30.598 10.008 -66.319 1.00 66.81 108 LYS A O 1
ATOM 779 N N . PRO A 1 109 ? 29.834 8.879 -68.128 1.00 68.56 109 PRO A N 1
ATOM 780 C CA . PRO A 1 109 ? 28.861 8.091 -67.383 1.00 68.56 109 PRO A CA 1
ATOM 781 C C . PRO A 1 109 ? 29.593 7.276 -66.318 1.00 68.56 109 PRO A C 1
ATOM 783 O O . PRO A 1 109 ? 30.507 6.507 -66.617 1.00 68.56 109 PRO A O 1
ATOM 786 N N . PHE A 1 110 ? 29.225 7.492 -65.059 1.00 67.25 110 PHE A N 1
ATOM 787 C CA . PHE A 1 110 ? 29.760 6.741 -63.934 1.00 67.25 110 PHE A CA 1
ATOM 788 C C . PHE A 1 110 ? 29.255 5.302 -64.061 1.00 67.25 110 PHE A C 1
ATOM 790 O O . PHE A 1 110 ? 28.090 5.020 -63.780 1.00 67.25 110 PHE A O 1
ATOM 797 N N . VAL A 1 111 ? 30.103 4.399 -64.558 1.00 73.12 111 VAL A N 1
ATOM 798 C CA . VAL A 1 111 ? 29.779 2.972 -64.656 1.00 73.12 111 VAL A CA 1
ATOM 799 C C . VAL A 1 111 ? 29.817 2.408 -63.240 1.00 73.12 111 VAL A C 1
ATOM 801 O O . VAL A 1 111 ? 30.861 2.013 -62.724 1.00 73.12 111 VAL A O 1
ATOM 804 N N . LEU A 1 112 ? 28.668 2.460 -62.573 1.00 70.44 112 LEU A N 1
ATOM 805 C CA . LEU A 1 112 ? 28.509 1.994 -61.207 1.00 70.44 112 LEU A CA 1
ATOM 806 C C . LEU A 1 112 ? 28.646 0.467 -61.190 1.00 70.44 112 LEU A C 1
ATOM 808 O O . LEU A 1 112 ? 27.852 -0.254 -61.795 1.00 70.44 112 LEU A O 1
ATOM 812 N N . ASN A 1 113 ? 29.680 -0.028 -60.512 1.00 81.62 113 ASN A N 1
ATOM 813 C CA . ASN A 1 113 ? 29.935 -1.456 -60.385 1.00 81.62 113 ASN A CA 1
ATOM 814 C C . ASN A 1 113 ? 28.756 -2.129 -59.658 1.00 81.62 113 ASN A C 1
ATOM 816 O O . ASN A 1 113 ? 28.463 -1.790 -58.509 1.00 81.62 113 ASN A O 1
ATOM 820 N N . LYS A 1 114 ? 28.096 -3.099 -60.308 1.00 84.06 114 LYS A N 1
ATOM 821 C CA . LYS A 1 114 ? 26.956 -3.841 -59.740 1.00 84.06 114 LYS A CA 1
ATOM 822 C C . LYS A 1 114 ? 27.282 -4.433 -58.363 1.00 84.06 114 LYS A C 1
ATOM 824 O O . LYS A 1 114 ? 26.435 -4.398 -57.476 1.00 84.06 114 LYS A O 1
ATOM 829 N N . THR A 1 115 ? 28.517 -4.885 -58.147 1.00 86.25 115 THR A N 1
ATOM 830 C CA . THR A 1 115 ? 28.968 -5.426 -56.857 1.00 86.25 115 THR A CA 1
ATOM 831 C C . THR A 1 115 ? 28.974 -4.362 -55.756 1.00 86.25 115 THR A C 1
ATOM 833 O O . THR A 1 115 ? 28.559 -4.640 -54.635 1.00 86.25 115 THR A O 1
ATOM 836 N N . ALA A 1 116 ? 29.365 -3.123 -56.071 1.00 84.44 116 ALA A N 1
ATOM 837 C CA . ALA A 1 116 ? 29.349 -2.025 -55.105 1.00 84.44 116 ALA A CA 1
ATOM 838 C C . ALA A 1 116 ? 27.915 -1.654 -54.689 1.00 84.44 116 ALA A C 1
ATOM 840 O O . ALA A 1 116 ? 27.665 -1.416 -53.510 1.00 84.44 116 ALA A O 1
ATOM 841 N N . VAL A 1 117 ? 26.958 -1.677 -55.626 1.00 86.69 117 VAL A N 1
ATOM 842 C CA . VAL A 1 117 ? 25.533 -1.445 -55.320 1.00 86.69 117 VAL A CA 1
ATOM 843 C C . VAL A 1 117 ? 24.990 -2.525 -54.389 1.00 86.69 117 VAL A C 1
ATOM 845 O O . VAL A 1 117 ? 24.347 -2.199 -53.395 1.00 86.69 117 VAL A O 1
ATOM 848 N N . ILE A 1 118 ? 25.292 -3.800 -54.662 1.00 88.75 118 ILE A N 1
ATOM 849 C CA . ILE A 1 118 ? 24.840 -4.922 -53.825 1.00 88.75 118 ILE A CA 1
ATOM 850 C C . ILE A 1 118 ? 25.379 -4.791 -52.395 1.00 88.75 118 ILE A C 1
ATOM 852 O O . ILE A 1 118 ? 24.610 -4.931 -51.446 1.00 88.75 118 ILE A O 1
ATOM 856 N N . ILE A 1 119 ? 26.666 -4.466 -52.227 1.00 89.44 119 ILE A N 1
ATOM 857 C CA . ILE A 1 119 ? 27.278 -4.295 -50.899 1.00 89.44 119 ILE A CA 1
ATOM 858 C C . ILE A 1 119 ? 26.632 -3.127 -50.138 1.00 89.44 119 ILE A C 1
ATOM 860 O O . ILE A 1 119 ? 26.314 -3.271 -48.958 1.00 89.44 119 ILE A O 1
ATOM 864 N N . VAL A 1 120 ? 26.378 -1.992 -50.799 1.00 89.62 120 VAL A N 1
ATOM 865 C CA . VAL A 1 120 ? 25.709 -0.839 -50.170 1.00 89.62 120 VAL A CA 1
ATOM 866 C C . VAL A 1 120 ? 24.269 -1.178 -49.775 1.00 89.62 120 VAL A C 1
ATOM 868 O O . VAL A 1 120 ? 23.861 -0.880 -48.653 1.00 89.62 120 VAL A O 1
ATOM 871 N N . CYS A 1 121 ? 23.505 -1.843 -50.647 1.00 87.50 121 CYS A N 1
ATOM 872 C CA . CYS A 1 121 ? 22.141 -2.275 -50.336 1.00 87.50 121 CYS A CA 1
ATOM 873 C C . CYS A 1 121 ? 22.106 -3.266 -49.164 1.00 87.50 121 CYS A C 1
ATOM 875 O O . CYS A 1 121 ? 21.279 -3.111 -48.265 1.00 87.50 121 CYS A O 1
ATOM 877 N N . ALA A 1 122 ? 23.022 -4.239 -49.130 1.00 89.62 122 ALA A N 1
ATOM 878 C CA . ALA A 1 122 ? 23.148 -5.172 -48.013 1.00 89.62 122 ALA A CA 1
ATOM 879 C C . ALA A 1 122 ? 23.514 -4.443 -46.707 1.00 89.62 122 ALA A C 1
ATOM 881 O O . ALA A 1 122 ? 22.896 -4.689 -45.671 1.00 89.62 122 ALA A O 1
ATOM 882 N N . GLY A 1 123 ? 24.450 -3.489 -46.761 1.00 89.12 123 GLY A N 1
ATOM 883 C CA . GLY A 1 123 ? 24.824 -2.661 -45.612 1.00 89.12 123 GLY A CA 1
ATOM 884 C C . GLY A 1 123 ? 23.654 -1.842 -45.057 1.00 89.12 123 GLY A C 1
ATOM 885 O O . GLY A 1 123 ? 23.434 -1.827 -43.847 1.00 89.12 123 GLY A O 1
ATOM 886 N N . LEU A 1 124 ? 22.853 -1.220 -45.929 1.00 90.69 124 LEU A N 1
ATOM 887 C CA . LEU A 1 124 ? 21.657 -0.471 -45.525 1.00 90.69 124 LEU A CA 1
ATOM 888 C C . LEU A 1 124 ? 20.564 -1.377 -44.946 1.00 90.69 124 LEU A C 1
ATOM 890 O O . LEU A 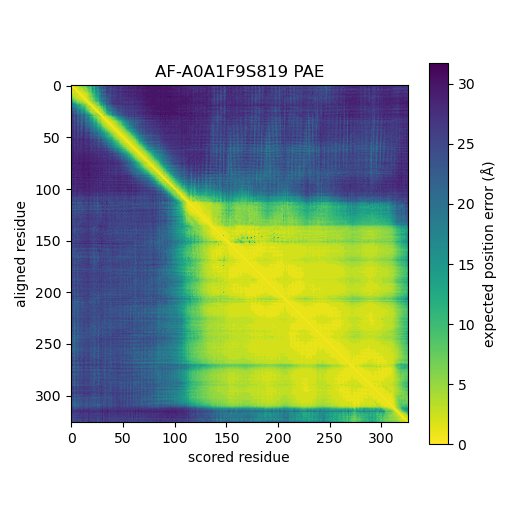1 124 ? 19.911 -0.987 -43.980 1.00 90.69 124 LEU A O 1
ATOM 894 N N . ALA A 1 125 ? 20.380 -2.583 -45.489 1.00 89.06 125 ALA A N 1
ATOM 895 C CA . ALA A 1 125 ? 19.424 -3.547 -44.947 1.00 89.06 125 ALA A CA 1
ATOM 896 C C . ALA A 1 125 ? 19.818 -3.992 -43.527 1.00 89.06 125 ALA A C 1
ATOM 898 O O . ALA A 1 125 ? 18.983 -3.968 -42.622 1.00 89.06 125 ALA A O 1
ATOM 899 N N . VAL A 1 126 ? 21.097 -4.312 -43.302 1.00 89.69 126 VAL A N 1
ATOM 900 C CA . VAL A 1 126 ? 21.613 -4.665 -41.968 1.00 89.69 126 VAL A CA 1
ATOM 901 C C . VAL A 1 126 ? 21.499 -3.482 -41.002 1.00 89.69 126 VAL A C 1
ATOM 903 O O . VAL A 1 126 ? 21.026 -3.658 -39.879 1.00 89.69 126 VAL A O 1
ATOM 906 N N . ALA A 1 127 ? 21.854 -2.269 -41.436 1.00 86.50 127 ALA A N 1
ATOM 907 C CA . ALA A 1 127 ? 21.704 -1.062 -40.623 1.00 86.50 127 ALA A CA 1
ATOM 908 C C . ALA A 1 127 ? 20.234 -0.778 -40.272 1.00 86.50 127 ALA A C 1
ATOM 910 O O . ALA A 1 127 ? 19.933 -0.415 -39.136 1.00 86.50 127 ALA A O 1
ATOM 911 N N . GLY A 1 128 ? 19.310 -0.996 -41.212 1.00 87.25 128 GLY A N 1
ATOM 912 C CA . GLY A 1 128 ? 17.872 -0.859 -40.990 1.00 87.25 128 GLY A CA 1
ATOM 913 C C . GLY A 1 128 ? 17.343 -1.843 -39.947 1.00 87.25 128 GLY A C 1
ATOM 914 O O . GLY A 1 128 ? 16.622 -1.434 -39.036 1.00 87.25 128 GLY A O 1
ATOM 915 N N . ILE A 1 129 ? 17.749 -3.115 -40.022 1.00 86.44 129 ILE A N 1
ATOM 916 C CA . ILE A 1 129 ? 17.382 -4.139 -39.030 1.00 86.44 129 ILE A CA 1
ATOM 917 C C . ILE A 1 129 ? 17.967 -3.788 -37.658 1.00 86.44 129 ILE A C 1
ATOM 919 O O . ILE A 1 129 ? 17.241 -3.789 -36.664 1.00 86.44 129 ILE A O 1
ATOM 923 N N . ALA A 1 130 ? 19.250 -3.422 -37.591 1.00 84.50 130 ALA A N 1
ATOM 924 C CA . ALA A 1 130 ? 19.892 -3.018 -36.342 1.00 84.50 130 ALA A CA 1
ATOM 925 C C . ALA A 1 130 ? 19.195 -1.800 -35.712 1.00 84.50 130 ALA A C 1
ATOM 927 O O . ALA A 1 130 ? 18.913 -1.789 -34.514 1.00 84.50 130 ALA A O 1
ATOM 928 N N . TYR A 1 131 ? 18.839 -0.802 -36.522 1.00 85.31 131 TYR A N 1
ATOM 929 C CA . TYR A 1 131 ? 18.112 0.380 -36.068 1.00 85.31 131 TYR A CA 1
ATOM 930 C C . TYR A 1 131 ? 16.713 0.035 -35.543 1.00 85.31 131 TYR A C 1
ATOM 932 O O . TYR A 1 131 ? 16.317 0.512 -34.477 1.00 85.31 131 TYR A O 1
ATOM 940 N N . GLN A 1 132 ? 15.981 -0.839 -36.241 1.00 81.62 132 GLN A N 1
ATOM 941 C CA . GLN A 1 132 ? 14.684 -1.322 -35.766 1.00 81.62 132 GLN A CA 1
ATOM 942 C C . GLN A 1 132 ? 14.814 -2.088 -34.449 1.00 81.62 132 GLN A C 1
ATOM 944 O O . GLN A 1 132 ? 14.003 -1.865 -33.555 1.00 81.62 132 GLN A O 1
ATOM 949 N N . LEU A 1 133 ? 15.840 -2.922 -34.274 1.00 85.44 133 LEU A N 1
ATOM 950 C CA . LEU A 1 133 ? 16.088 -3.624 -33.010 1.00 85.44 133 LEU A CA 1
ATOM 951 C C . LEU A 1 133 ? 16.388 -2.653 -31.857 1.00 85.44 133 LEU A C 1
ATOM 953 O O . LEU A 1 133 ? 15.859 -2.826 -30.759 1.00 85.44 133 LEU A O 1
ATOM 957 N N . ILE A 1 134 ? 17.161 -1.591 -32.106 1.00 83.94 134 ILE A N 1
ATOM 958 C CA . ILE A 1 134 ? 17.467 -0.561 -31.099 1.00 83.94 134 ILE A CA 1
ATOM 959 C C . ILE A 1 134 ? 16.201 0.213 -30.699 1.00 83.94 134 ILE A C 1
ATOM 961 O O . ILE A 1 134 ? 15.907 0.371 -29.505 1.00 83.94 134 ILE A O 1
ATOM 965 N N . LEU A 1 135 ? 15.418 0.671 -31.680 1.00 84.50 135 LEU A N 1
ATOM 966 C CA . LEU A 1 135 ? 14.171 1.398 -31.424 1.00 84.50 135 LEU A CA 1
ATOM 967 C C . LEU A 1 135 ? 13.097 0.522 -30.776 1.00 84.50 135 LEU A C 1
ATOM 969 O O . LEU A 1 135 ? 12.281 1.019 -29.998 1.00 84.50 135 LEU A O 1
ATOM 973 N N . ASN A 1 136 ? 13.099 -0.771 -31.087 1.00 88.25 136 ASN A N 1
ATOM 974 C CA . ASN A 1 136 ? 12.121 -1.728 -30.593 1.00 88.25 136 ASN A CA 1
ATOM 975 C C . ASN A 1 136 ? 12.580 -2.462 -29.325 1.00 88.25 136 ASN A C 1
ATOM 977 O O . ASN A 1 136 ? 11.909 -3.394 -28.883 1.00 88.25 136 ASN A O 1
ATOM 981 N N . SER A 1 137 ? 13.702 -2.041 -28.735 1.00 92.19 137 SER A N 1
ATOM 982 C CA . SER A 1 137 ? 14.200 -2.599 -27.482 1.00 92.19 137 SER A CA 1
ATOM 983 C C . SER A 1 137 ? 13.230 -2.335 -26.314 1.00 92.19 137 SER A C 1
ATOM 985 O O . SER A 1 137 ? 12.539 -1.304 -26.301 1.00 92.19 137 SER A O 1
ATOM 987 N N . PRO A 1 138 ? 13.185 -3.223 -25.299 1.00 91.06 138 PRO A N 1
ATOM 988 C CA . PRO A 1 138 ? 12.355 -3.031 -24.107 1.00 91.06 138 PRO A CA 1
ATOM 989 C C . PRO A 1 138 ? 12.610 -1.680 -23.428 1.00 91.06 138 PRO A C 1
ATOM 991 O O . PRO A 1 138 ? 11.661 -0.976 -23.083 1.00 91.06 138 PRO A O 1
ATOM 994 N N . LYS A 1 139 ? 13.881 -1.264 -23.342 1.00 93.69 139 LYS A N 1
ATOM 995 C CA . LYS A 1 139 ? 14.313 0.029 -22.793 1.00 93.69 139 LYS A CA 1
ATOM 996 C C . LYS A 1 139 ? 13.688 1.224 -23.513 1.00 93.69 139 LYS A C 1
ATOM 998 O O . LYS A 1 139 ? 13.114 2.103 -22.866 1.00 93.69 139 LYS A O 1
ATOM 1003 N N . SER A 1 140 ? 13.756 1.254 -24.845 1.00 90.81 140 SER A N 1
ATOM 1004 C CA . SER A 1 140 ? 13.163 2.330 -25.654 1.00 90.81 140 SER A CA 1
ATOM 1005 C C . SER A 1 140 ? 11.642 2.390 -25.486 1.00 90.81 140 SER A C 1
ATOM 1007 O O . SER A 1 140 ? 11.063 3.473 -25.340 1.00 90.81 140 SER A O 1
ATOM 1009 N N . ARG A 1 141 ? 10.979 1.227 -25.443 1.00 92.88 141 ARG A N 1
ATOM 1010 C CA . ARG A 1 141 ? 9.529 1.137 -25.214 1.00 92.88 141 ARG A CA 1
ATOM 1011 C C . ARG A 1 141 ? 9.134 1.600 -23.812 1.00 92.88 141 ARG A C 1
ATOM 1013 O O . ARG A 1 141 ? 8.164 2.347 -23.685 1.00 92.88 141 ARG A O 1
ATOM 1020 N N . TYR A 1 142 ? 9.901 1.224 -22.789 1.00 94.31 142 TYR A N 1
ATOM 1021 C CA . TYR A 1 142 ? 9.691 1.657 -21.407 1.00 94.31 142 TYR A CA 1
ATOM 1022 C C . TYR A 1 142 ? 9.809 3.180 -21.276 1.00 94.31 142 TYR A C 1
ATOM 1024 O O . TYR A 1 142 ? 8.924 3.824 -20.711 1.00 94.31 142 TYR A O 1
ATOM 1032 N N . ALA A 1 143 ? 10.844 3.780 -21.875 1.00 94.06 143 ALA A N 1
ATOM 1033 C CA . ALA A 1 143 ? 11.016 5.232 -21.885 1.00 94.06 143 ALA A CA 1
ATOM 1034 C C . ALA A 1 143 ? 9.826 5.946 -22.552 1.00 94.06 143 ALA A C 1
ATOM 1036 O O . ALA A 1 143 ? 9.313 6.934 -22.023 1.00 94.06 143 ALA A O 1
ATOM 1037 N N . ARG A 1 144 ? 9.330 5.418 -23.680 1.00 92.50 144 ARG A N 1
ATOM 1038 C CA . ARG A 1 144 ? 8.141 5.956 -24.360 1.00 92.50 144 ARG A CA 1
ATOM 1039 C C . ARG A 1 144 ? 6.876 5.837 -23.507 1.00 92.50 144 ARG A C 1
ATOM 1041 O O . ARG A 1 144 ? 6.080 6.772 -23.497 1.00 92.50 144 ARG A O 1
ATOM 1048 N N . ALA A 1 145 ? 6.690 4.726 -22.797 1.00 92.25 145 ALA A N 1
ATOM 1049 C CA . ALA A 1 145 ? 5.578 4.562 -21.863 1.00 92.25 145 ALA A CA 1
ATOM 1050 C C . ALA A 1 145 ? 5.657 5.581 -20.710 1.00 92.25 145 ALA A C 1
ATOM 1052 O O . ALA A 1 145 ? 4.656 6.221 -20.395 1.00 92.25 145 ALA A O 1
ATOM 1053 N N . GLY A 1 146 ? 6.856 5.850 -20.182 1.00 92.06 146 GLY A N 1
ATOM 1054 C CA . GLY A 1 146 ? 7.070 6.903 -19.181 1.00 92.06 146 GLY A CA 1
ATOM 1055 C C . GLY A 1 146 ? 6.670 8.298 -19.674 1.00 92.06 146 GLY A C 1
ATOM 1056 O O . GLY A 1 146 ? 6.044 9.063 -18.945 1.00 92.06 146 GLY A O 1
ATOM 1057 N N . GLN A 1 147 ? 6.922 8.615 -20.948 1.00 94.25 147 GLN A N 1
ATOM 1058 C CA . GLN A 1 147 ? 6.461 9.873 -21.553 1.00 94.25 147 GLN A CA 1
ATOM 1059 C C . GLN A 1 147 ? 4.929 9.987 -21.625 1.00 94.25 147 GLN A C 1
ATOM 1061 O O . GLN A 1 147 ? 4.401 11.098 -21.635 1.00 94.25 147 GLN A O 1
ATOM 1066 N N . LEU A 1 148 ? 4.199 8.868 -21.678 1.00 92.75 148 LEU A N 1
ATOM 1067 C CA . LEU A 1 148 ? 2.733 8.880 -21.615 1.00 92.75 148 LEU A CA 1
ATOM 1068 C C . LEU A 1 148 ? 2.244 9.224 -20.204 1.00 92.75 148 LEU A C 1
ATOM 1070 O O . LEU A 1 148 ? 1.301 10.004 -20.079 1.00 92.75 148 LEU A O 1
ATOM 1074 N N . VAL A 1 149 ? 2.922 8.726 -19.163 1.00 91.56 149 VAL A N 1
ATOM 1075 C CA . VAL A 1 149 ? 2.643 9.089 -17.760 1.00 91.56 149 VAL A CA 1
ATOM 1076 C C . VAL A 1 149 ? 2.846 10.587 -17.538 1.00 91.56 149 VAL A C 1
ATOM 1078 O O . VAL A 1 149 ? 1.961 11.250 -17.007 1.00 91.56 149 VAL A O 1
ATOM 1081 N N . LEU A 1 150 ? 3.955 11.154 -18.032 1.00 93.31 150 LEU A N 1
ATOM 1082 C CA . LEU A 1 150 ? 4.229 12.597 -17.928 1.00 93.31 150 LEU A CA 1
ATOM 1083 C C . LEU A 1 150 ? 3.173 13.468 -18.628 1.00 93.31 150 LEU A C 1
ATOM 1085 O O . LEU A 1 150 ? 2.977 14.620 -18.256 1.00 93.31 150 LEU A O 1
ATOM 1089 N N . LYS A 1 151 ? 2.471 12.920 -19.626 1.00 94.38 151 LYS A N 1
ATOM 1090 C CA . LYS A 1 151 ? 1.362 13.583 -20.333 1.00 94.38 151 LYS A CA 1
ATOM 1091 C C . LYS A 1 151 ? -0.012 13.270 -19.725 1.00 94.38 151 LYS A C 1
ATOM 1093 O O . LYS A 1 151 ? -1.019 13.537 -20.373 1.00 94.38 151 LYS A O 1
ATOM 1098 N N . ALA A 1 152 ? -0.058 12.665 -18.535 1.00 92.38 152 ALA A N 1
ATOM 1099 C CA . ALA A 1 152 ? -1.269 12.197 -17.854 1.00 92.38 152 ALA A CA 1
ATOM 1100 C C . ALA A 1 152 ? -2.129 11.206 -18.672 1.00 92.38 152 ALA A C 1
ATOM 1102 O O . ALA A 1 152 ? -3.309 10.998 -18.387 1.00 92.38 152 ALA A O 1
ATOM 1103 N N . ARG A 1 153 ? -1.548 10.538 -19.679 1.00 94.12 153 ARG A N 1
ATOM 1104 C CA . ARG A 1 153 ? -2.233 9.538 -20.518 1.00 94.12 153 ARG A CA 1
ATOM 1105 C C . ARG A 1 153 ? -2.131 8.154 -19.877 1.00 94.12 153 ARG A C 1
ATOM 1107 O O . ARG A 1 153 ? -1.578 7.221 -20.458 1.00 94.12 153 ARG A O 1
ATOM 1114 N N . ASN A 1 154 ? -2.664 8.031 -18.663 1.00 96.25 154 ASN A N 1
ATOM 1115 C CA . ASN A 1 154 ? -2.492 6.866 -17.787 1.00 96.25 154 ASN A CA 1
ATOM 1116 C C . ASN A 1 154 ? -2.966 5.545 -18.418 1.00 96.25 154 ASN A C 1
ATOM 1118 O O . ASN A 1 154 ? -2.250 4.550 -18.358 1.00 96.25 154 ASN A O 1
ATOM 1122 N N . THR A 1 155 ? -4.121 5.532 -19.090 1.00 97.00 155 THR A N 1
ATOM 1123 C CA . THR A 1 155 ? -4.651 4.326 -19.757 1.00 97.00 155 THR A CA 1
ATOM 1124 C C . THR A 1 155 ? -3.720 3.822 -20.863 1.00 97.00 155 THR A C 1
ATOM 1126 O O . THR A 1 155 ? -3.467 2.625 -20.988 1.00 97.00 155 THR A O 1
ATOM 1129 N N . GLU A 1 156 ? -3.159 4.739 -21.651 1.00 95.88 156 GLU A N 1
ATOM 1130 C CA . GLU A 1 156 ? -2.227 4.389 -22.723 1.00 95.88 156 GLU A CA 1
ATOM 1131 C C . GLU A 1 156 ? -0.862 3.974 -22.187 1.00 95.88 156 GLU A C 1
ATOM 1133 O O . GLU A 1 156 ? -0.243 3.063 -22.738 1.00 95.88 156 GLU A O 1
ATOM 1138 N N . ALA A 1 157 ? -0.405 4.613 -21.107 1.00 97.50 157 ALA A N 1
ATOM 1139 C CA . ALA A 1 157 ? 0.808 4.220 -20.406 1.00 97.50 157 ALA A CA 1
ATOM 1140 C C . ALA A 1 157 ? 0.694 2.781 -19.890 1.00 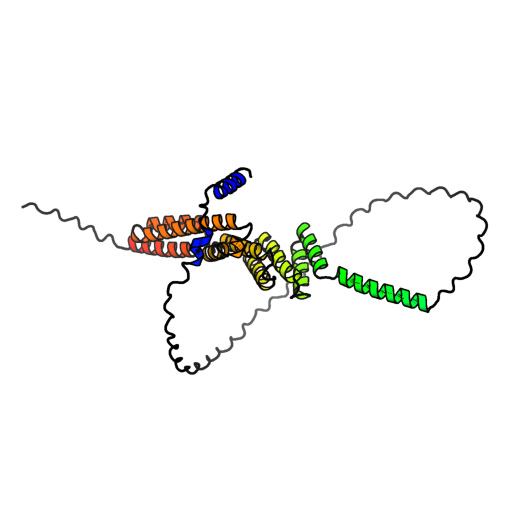97.50 157 ALA A C 1
ATOM 1142 O O . ALA A 1 157 ? 1.568 1.970 -20.187 1.00 97.50 157 ALA A O 1
ATOM 1143 N N . ILE A 1 158 ? -0.415 2.432 -19.220 1.00 97.94 158 ILE A N 1
ATOM 1144 C CA . ILE A 1 158 ? -0.689 1.056 -18.777 1.00 97.94 158 ILE A CA 1
ATOM 1145 C C . ILE A 1 158 ? -0.657 0.103 -19.975 1.00 97.94 158 ILE A C 1
ATOM 1147 O O . ILE A 1 158 ? 0.091 -0.868 -19.951 1.00 97.94 158 ILE A O 1
ATOM 1151 N N . SER A 1 159 ? -1.380 0.404 -21.059 1.00 97.62 159 SER A N 1
ATOM 1152 C CA . SER A 1 159 ? -1.375 -0.436 -22.268 1.00 97.62 159 SER A CA 1
ATOM 1153 C C . SER A 1 159 ? 0.028 -0.611 -22.876 1.00 97.62 159 SER A C 1
ATOM 1155 O O . SER A 1 159 ? 0.373 -1.681 -23.387 1.00 97.62 159 SER A O 1
ATOM 1157 N N . ALA A 1 160 ? 0.871 0.423 -22.837 1.00 97.19 160 ALA A N 1
ATOM 1158 C CA . ALA A 1 160 ? 2.253 0.344 -23.299 1.00 97.19 160 ALA A CA 1
ATOM 1159 C C . ALA A 1 160 ? 3.123 -0.527 -22.377 1.00 97.19 160 ALA A C 1
ATOM 1161 O O . ALA A 1 160 ? 3.829 -1.402 -22.879 1.00 97.19 160 ALA A O 1
ATOM 1162 N N . TYR A 1 161 ? 3.028 -0.349 -21.058 1.00 98.06 161 TYR A N 1
ATOM 1163 C CA . TYR A 1 161 ? 3.734 -1.168 -20.069 1.00 98.06 161 TYR A CA 1
ATOM 1164 C C . TYR A 1 161 ? 3.306 -2.640 -20.119 1.00 98.06 161 TYR A C 1
ATOM 1166 O O . TYR A 1 161 ? 4.157 -3.526 -20.171 1.00 98.06 161 TYR A O 1
ATOM 1174 N N . SER A 1 162 ? 2.005 -2.924 -20.217 1.00 98.19 162 SER A N 1
ATOM 1175 C CA . SER A 1 162 ? 1.487 -4.293 -20.352 1.00 98.19 162 SER A CA 1
ATOM 1176 C C . SER A 1 162 ? 2.025 -5.005 -21.596 1.00 98.19 162 SER A C 1
ATOM 1178 O O . SER A 1 162 ? 2.310 -6.199 -21.542 1.00 98.19 162 SER A O 1
ATOM 1180 N N . ARG A 1 163 ? 2.231 -4.285 -22.709 1.00 97.44 163 ARG A N 1
ATOM 1181 C CA . ARG A 1 163 ? 2.865 -4.858 -23.909 1.00 97.44 163 ARG A CA 1
ATOM 1182 C C . ARG A 1 163 ? 4.333 -5.220 -23.685 1.00 97.44 163 ARG A C 1
ATOM 1184 O O . ARG A 1 163 ? 4.767 -6.239 -24.211 1.00 97.44 163 ARG A O 1
ATOM 1191 N N . ILE A 1 164 ? 5.080 -4.428 -22.912 1.00 97.44 164 ILE A N 1
ATOM 1192 C CA . ILE A 1 164 ? 6.475 -4.744 -22.556 1.00 97.44 164 ILE A CA 1
ATOM 1193 C C . ILE A 1 164 ? 6.518 -6.031 -21.733 1.00 97.44 164 ILE A C 1
ATOM 1195 O O . ILE A 1 164 ? 7.278 -6.931 -22.078 1.00 97.44 164 ILE A O 1
ATOM 1199 N N . ILE A 1 165 ? 5.650 -6.147 -20.723 1.00 98.06 165 ILE A N 1
ATOM 1200 C CA . ILE A 1 165 ? 5.531 -7.346 -19.878 1.00 98.06 165 ILE A CA 1
ATOM 1201 C C . ILE A 1 165 ? 5.216 -8.583 -20.727 1.00 98.06 165 ILE A C 1
ATOM 1203 O O . ILE A 1 165 ? 5.894 -9.597 -20.610 1.00 98.06 165 ILE A O 1
ATOM 1207 N N . ALA A 1 166 ? 4.227 -8.494 -21.622 1.00 97.50 166 ALA A N 1
ATOM 1208 C CA . ALA A 1 166 ? 3.817 -9.626 -22.452 1.00 97.50 166 ALA A CA 1
ATOM 1209 C C . ALA A 1 166 ? 4.895 -10.064 -23.459 1.00 97.50 166 ALA A C 1
ATOM 1211 O O . ALA A 1 166 ? 5.037 -11.251 -23.739 1.00 97.50 166 ALA A O 1
ATOM 1212 N N . GLN A 1 167 ? 5.643 -9.116 -24.028 1.00 96.44 167 GLN A N 1
ATOM 1213 C CA . GLN A 1 167 ? 6.628 -9.403 -25.076 1.00 96.44 167 GLN A CA 1
ATOM 1214 C C . GLN A 1 167 ? 8.013 -9.754 -24.521 1.00 96.44 167 GLN A C 1
ATOM 1216 O O . GLN A 1 167 ? 8.791 -10.413 -25.209 1.00 96.44 167 GLN A O 1
ATOM 1221 N N . HIS A 1 168 ? 8.330 -9.317 -23.301 1.00 96.25 168 HIS A N 1
ATOM 1222 C CA . HIS A 1 168 ? 9.649 -9.479 -22.690 1.00 96.25 168 HIS A CA 1
ATOM 1223 C C . HIS A 1 168 ? 9.561 -9.831 -21.193 1.00 96.25 168 HIS A C 1
ATOM 1225 O O . HIS A 1 168 ? 10.153 -9.131 -20.376 1.00 96.25 168 HIS A O 1
ATOM 1231 N N . PRO A 1 169 ? 8.866 -10.915 -20.802 1.00 96.75 169 PRO A N 1
ATOM 1232 C CA . PRO A 1 169 ? 8.511 -11.177 -19.401 1.00 96.75 169 PRO A CA 1
ATOM 1233 C C . PRO A 1 169 ? 9.700 -11.312 -18.434 1.00 96.75 169 PRO A C 1
ATOM 1235 O O . PRO A 1 169 ? 9.538 -11.065 -17.247 1.00 96.75 169 PRO A O 1
ATOM 1238 N N . GLY A 1 170 ? 10.892 -11.674 -18.920 1.00 95.12 170 GLY A N 1
ATOM 1239 C CA . GLY A 1 170 ? 12.110 -11.784 -18.105 1.00 95.12 170 GLY A CA 1
ATOM 1240 C C . GLY A 1 170 ? 13.026 -10.555 -18.131 1.00 95.12 170 GLY A C 1
ATOM 1241 O O . GLY A 1 170 ? 14.130 -10.621 -17.597 1.00 95.12 170 GLY A O 1
ATOM 1242 N N . SER A 1 171 ? 12.640 -9.461 -18.800 1.00 96.56 171 SER A N 1
ATOM 1243 C CA . SER A 1 171 ? 13.484 -8.263 -18.867 1.00 96.56 171 SER A CA 1
ATOM 1244 C C . SER A 1 171 ? 13.299 -7.373 -17.637 1.00 96.56 171 SER A C 1
ATOM 1246 O O . SER A 1 171 ? 12.222 -7.318 -17.041 1.00 96.56 171 SER A O 1
ATOM 1248 N N . ILE A 1 172 ? 14.337 -6.611 -17.282 1.00 96.56 172 ILE A N 1
ATOM 1249 C CA . ILE A 1 172 ? 14.251 -5.651 -16.172 1.00 96.56 172 ILE A CA 1
ATOM 1250 C C . ILE A 1 172 ? 13.177 -4.584 -16.429 1.00 96.56 172 ILE A C 1
ATOM 1252 O O . ILE A 1 172 ? 12.510 -4.120 -15.508 1.00 96.56 172 ILE A O 1
ATOM 1256 N N . GLU A 1 173 ? 12.934 -4.236 -17.693 1.00 97.50 173 GLU A N 1
ATOM 1257 C CA . GLU A 1 173 ? 11.857 -3.329 -18.076 1.00 97.50 173 GLU A CA 1
ATOM 1258 C C . GLU A 1 173 ? 10.469 -3.927 -17.875 1.00 97.50 173 GLU A C 1
ATOM 1260 O O . GLU A 1 173 ? 9.544 -3.162 -17.609 1.00 97.50 173 GLU A O 1
ATOM 1265 N N . ALA A 1 174 ? 10.289 -5.248 -17.974 1.00 97.69 174 ALA A N 1
ATOM 1266 C CA . ALA A 1 174 ? 9.026 -5.881 -17.601 1.00 97.69 174 ALA A CA 1
ATOM 1267 C C . ALA A 1 174 ? 8.787 -5.778 -16.089 1.00 97.69 174 ALA A C 1
ATOM 1269 O O . ALA A 1 174 ? 7.697 -5.375 -15.681 1.00 97.69 174 ALA A O 1
ATOM 1270 N N . ALA A 1 175 ? 9.816 -6.000 -15.264 1.00 98.00 175 ALA A N 1
ATOM 1271 C CA . ALA A 1 175 ? 9.728 -5.735 -13.828 1.00 98.00 175 ALA A CA 1
ATOM 1272 C C . ALA A 1 175 ? 9.378 -4.254 -13.569 1.00 98.00 175 ALA A C 1
ATOM 1274 O O . ALA A 1 175 ? 8.351 -3.952 -12.961 1.00 98.00 175 ALA A O 1
ATOM 1275 N N . TYR A 1 176 ? 10.138 -3.300 -14.114 1.00 98.12 176 TYR A N 1
ATOM 1276 C CA . TYR A 1 176 ? 9.831 -1.872 -13.940 1.00 98.12 176 TYR A CA 1
ATOM 1277 C C . TYR A 1 176 ? 8.466 -1.459 -14.495 1.00 98.12 176 TYR A C 1
ATOM 1279 O O . TYR A 1 176 ? 7.863 -0.515 -13.985 1.00 98.12 176 TYR A O 1
ATOM 1287 N N . SER A 1 177 ? 7.954 -2.157 -15.508 1.00 98.12 177 SER A N 1
ATOM 1288 C CA . SER A 1 177 ? 6.599 -1.945 -16.017 1.00 98.12 177 SER A CA 1
ATOM 1289 C C . SER A 1 177 ? 5.548 -2.301 -14.965 1.00 98.12 177 SER A C 1
ATOM 1291 O O . SER A 1 177 ? 4.604 -1.534 -14.800 1.00 98.12 177 SER A O 1
ATOM 1293 N N . HIS A 1 178 ? 5.723 -3.384 -14.197 1.00 98.56 178 HIS A N 1
ATOM 1294 C CA . HIS A 1 178 ? 4.853 -3.685 -13.053 1.00 98.56 178 HIS A CA 1
ATOM 1295 C C . HIS A 1 178 ? 4.886 -2.563 -12.010 1.00 98.56 178 HIS A C 1
ATOM 1297 O O . HIS A 1 178 ? 3.838 -2.046 -11.631 1.00 98.56 178 HIS A O 1
ATOM 1303 N N . TYR A 1 179 ? 6.078 -2.101 -11.625 1.00 98.56 179 TYR A N 1
ATOM 1304 C CA . TYR A 1 179 ? 6.221 -0.984 -10.686 1.00 98.56 179 TYR A CA 1
ATOM 1305 C C . TYR A 1 179 ? 5.493 0.284 -11.172 1.00 98.56 179 TYR A C 1
ATOM 1307 O O . TYR A 1 179 ? 4.731 0.896 -10.425 1.00 98.56 179 TYR A O 1
ATOM 1315 N N . ALA A 1 180 ? 5.679 0.658 -12.443 1.00 98.38 180 ALA A N 1
ATOM 1316 C CA . ALA A 1 180 ? 5.053 1.843 -13.027 1.00 98.38 180 ALA A CA 1
ATOM 1317 C C . ALA A 1 180 ? 3.524 1.715 -13.141 1.00 98.38 180 ALA A C 1
ATOM 1319 O O . ALA A 1 180 ? 2.806 2.689 -12.915 1.00 98.38 180 ALA A O 1
ATOM 1320 N N . ILE A 1 181 ? 3.001 0.524 -13.459 1.00 98.50 181 ILE A N 1
ATOM 1321 C CA . ILE A 1 181 ? 1.552 0.275 -13.419 1.00 98.50 181 ILE A CA 1
ATOM 1322 C C . ILE A 1 181 ? 1.045 0.414 -11.978 1.00 98.50 181 ILE A C 1
ATOM 1324 O O . ILE A 1 181 ? 0.011 1.051 -11.779 1.00 98.50 181 ILE A O 1
ATOM 1328 N N . GLY A 1 182 ? 1.777 -0.098 -10.983 1.00 98.44 182 GLY A N 1
ATOM 1329 C CA . GLY A 1 182 ? 1.463 0.084 -9.563 1.00 98.44 182 GLY A CA 1
ATOM 1330 C C . GLY A 1 182 ? 1.346 1.559 -9.164 1.00 98.44 182 GLY A C 1
ATOM 1331 O O . GLY A 1 182 ? 0.368 1.947 -8.522 1.00 98.44 182 GLY A O 1
ATOM 1332 N N . ASP A 1 183 ? 2.277 2.406 -9.617 1.00 98.19 183 ASP A N 1
ATOM 1333 C CA . ASP A 1 183 ? 2.225 3.862 -9.406 1.00 98.19 183 ASP A CA 1
ATOM 1334 C C . ASP A 1 183 ? 0.951 4.479 -9.999 1.00 98.19 183 ASP A C 1
ATOM 1336 O O . ASP A 1 183 ? 0.234 5.222 -9.322 1.00 98.19 183 ASP A O 1
ATOM 1340 N N . ILE A 1 184 ? 0.636 4.141 -11.252 1.00 98.19 184 ILE A N 1
ATOM 1341 C CA . ILE A 1 184 ? -0.549 4.664 -11.941 1.00 98.19 184 ILE A CA 1
ATOM 1342 C C . ILE A 1 184 ? -1.834 4.204 -11.236 1.00 98.19 184 ILE A C 1
ATOM 1344 O O . ILE A 1 184 ? -2.739 5.013 -11.025 1.00 98.19 184 ILE A O 1
ATOM 1348 N N . LYS A 1 185 ? -1.923 2.931 -10.839 1.00 98.25 185 LYS A N 1
ATOM 1349 C CA . LYS A 1 185 ? -3.097 2.364 -10.156 1.00 98.25 185 LYS A CA 1
ATOM 1350 C C . LYS A 1 185 ? -3.306 2.964 -8.769 1.00 98.25 185 LYS A C 1
ATOM 1352 O O . LYS A 1 185 ? -4.439 3.291 -8.416 1.00 98.25 185 LYS A O 1
ATOM 1357 N N . ALA A 1 186 ? -2.225 3.198 -8.026 1.00 97.88 186 ALA A N 1
ATOM 1358 C CA . ALA A 1 186 ? -2.287 3.878 -6.737 1.00 97.88 186 ALA A CA 1
ATOM 1359 C C . ALA A 1 186 ? -2.822 5.313 -6.888 1.00 97.88 186 ALA A C 1
ATOM 1361 O O . ALA A 1 186 ? -3.669 5.738 -6.104 1.00 97.88 186 ALA A O 1
ATOM 1362 N N . LEU A 1 187 ? -2.381 6.042 -7.921 1.00 97.00 187 LEU A N 1
ATOM 1363 C CA . LEU A 1 187 ? -2.883 7.386 -8.236 1.00 97.00 187 LEU A CA 1
ATOM 1364 C C . LEU A 1 187 ? -4.355 7.390 -8.672 1.00 97.00 187 LEU A C 1
ATOM 1366 O O . LEU A 1 187 ? -5.066 8.354 -8.406 1.00 97.00 187 LEU A O 1
ATOM 1370 N N . GLN A 1 188 ? -4.820 6.320 -9.318 1.00 97.31 188 GLN A N 1
ATOM 1371 C CA . GLN A 1 188 ? -6.222 6.143 -9.711 1.00 97.31 188 GLN A CA 1
ATOM 1372 C C . GLN A 1 188 ? -7.146 5.758 -8.545 1.00 97.31 188 GLN A C 1
ATOM 1374 O O . GLN A 1 188 ? -8.346 5.622 -8.759 1.00 97.31 188 GLN A O 1
ATOM 1379 N N . GLY A 1 189 ? -6.617 5.584 -7.329 1.00 96.75 189 GLY A N 1
ATOM 1380 C CA . GLY A 1 189 ? -7.411 5.158 -6.176 1.00 96.75 189 GLY A CA 1
ATOM 1381 C C . GLY A 1 189 ? -7.765 3.671 -6.191 1.00 96.75 189 GLY A C 1
ATOM 1382 O O . GLY A 1 189 ? -8.724 3.280 -5.535 1.00 96.75 189 GLY A O 1
ATOM 1383 N N . ASN A 1 190 ? -6.988 2.846 -6.905 1.00 97.88 190 ASN A N 1
ATOM 1384 C CA . ASN A 1 190 ? -7.154 1.392 -6.962 1.00 97.88 190 ASN A CA 1
ATOM 1385 C C . ASN A 1 190 ? -6.033 0.700 -6.157 1.00 97.88 190 ASN A C 1
ATOM 1387 O O . ASN A 1 190 ? -5.094 0.166 -6.755 1.00 97.88 190 ASN A O 1
ATOM 1391 N N . PRO A 1 191 ? -6.076 0.730 -4.809 1.00 97.38 191 PRO A N 1
ATOM 1392 C CA . PRO A 1 191 ? -4.979 0.261 -3.963 1.00 97.38 191 PRO A CA 1
ATOM 1393 C C . PRO A 1 191 ? -4.704 -1.238 -4.119 1.00 97.38 191 PRO A C 1
ATOM 1395 O O . PRO A 1 191 ? -3.543 -1.618 -4.183 1.00 97.38 191 PRO A O 1
ATOM 1398 N N . LEU A 1 192 ? -5.739 -2.075 -4.255 1.00 97.06 192 LEU A N 1
ATOM 1399 C CA . LEU A 1 192 ? -5.575 -3.529 -4.396 1.00 97.06 192 LEU A CA 1
ATOM 1400 C C . LEU A 1 192 ? -4.823 -3.903 -5.679 1.00 97.06 192 LEU A C 1
ATOM 1402 O O . LEU A 1 192 ? -3.843 -4.641 -5.633 1.00 97.06 192 LEU A O 1
ATOM 1406 N N . GLU A 1 193 ? -5.226 -3.333 -6.818 1.00 97.94 193 GLU A N 1
ATOM 1407 C CA . GLU A 1 193 ? -4.515 -3.543 -8.084 1.00 97.94 193 GLU A CA 1
ATOM 1408 C C . GLU A 1 193 ? -3.096 -2.963 -8.031 1.00 97.94 193 GLU A C 1
ATOM 1410 O O . GLU A 1 193 ? -2.179 -3.515 -8.629 1.00 97.94 193 GLU A O 1
ATOM 1415 N N . ALA A 1 194 ? -2.884 -1.854 -7.317 1.00 98.56 194 ALA A N 1
ATOM 1416 C CA . ALA A 1 194 ? -1.550 -1.293 -7.148 1.00 98.56 194 ALA A CA 1
ATOM 1417 C C . ALA A 1 194 ? -0.629 -2.224 -6.347 1.00 98.56 194 ALA A C 1
ATOM 1419 O O . ALA A 1 194 ? 0.500 -2.460 -6.779 1.00 98.56 194 ALA A O 1
ATOM 1420 N N . ILE A 1 195 ? -1.116 -2.772 -5.226 1.00 98.19 195 ILE A N 1
ATOM 1421 C CA . ILE A 1 195 ? -0.392 -3.751 -4.401 1.00 98.19 195 ILE A CA 1
ATOM 1422 C C . ILE A 1 195 ? 0.001 -4.957 -5.251 1.00 98.19 195 ILE A C 1
ATOM 1424 O O . ILE A 1 195 ? 1.188 -5.268 -5.326 1.00 98.19 195 ILE A O 1
ATOM 1428 N N . GLU A 1 196 ? -0.947 -5.542 -5.987 1.00 98.38 196 GLU A N 1
ATOM 1429 C CA . GLU A 1 196 ? -0.681 -6.695 -6.854 1.00 98.38 196 GLU A CA 1
ATOM 1430 C C . GLU A 1 196 ? 0.460 -6.414 -7.850 1.00 98.38 196 GLU A C 1
ATOM 1432 O O . GLU A 1 196 ? 1.332 -7.252 -8.089 1.00 98.38 196 GLU A O 1
ATOM 1437 N N . GLN A 1 197 ? 0.498 -5.216 -8.439 1.00 98.62 197 GLN A N 1
ATOM 1438 C CA . GLN A 1 197 ? 1.560 -4.855 -9.378 1.00 98.62 197 GLN A CA 1
ATOM 1439 C C . GLN A 1 197 ? 2.909 -4.631 -8.682 1.00 98.62 197 GLN A C 1
ATOM 1441 O O . GLN A 1 197 ? 3.938 -5.050 -9.215 1.00 98.62 197 GLN A O 1
ATOM 1446 N N . TYR A 1 198 ? 2.942 -4.035 -7.489 1.00 98.62 198 TYR A N 1
ATOM 1447 C CA . TYR A 1 198 ? 4.186 -3.947 -6.717 1.00 98.62 198 TYR A CA 1
ATOM 1448 C C . TYR A 1 198 ? 4.686 -5.320 -6.257 1.00 98.62 198 TYR A C 1
ATOM 1450 O O . TYR A 1 198 ? 5.893 -5.548 -6.241 1.00 98.62 198 TYR A O 1
ATOM 1458 N N . GLU A 1 199 ? 3.799 -6.256 -5.933 1.00 98.19 199 GLU A N 1
ATOM 1459 C CA . GLU A 1 199 ? 4.175 -7.633 -5.601 1.00 98.19 199 GLU A CA 1
ATOM 1460 C C . GLU A 1 199 ? 4.780 -8.358 -6.799 1.00 98.19 199 GLU A C 1
ATOM 1462 O O . GLU A 1 199 ? 5.873 -8.918 -6.693 1.00 98.19 199 GLU A O 1
ATOM 1467 N N . ARG A 1 200 ? 4.145 -8.259 -7.973 1.00 98.38 200 ARG A N 1
ATOM 1468 C CA . ARG A 1 200 ? 4.717 -8.778 -9.227 1.00 98.38 200 ARG A CA 1
ATOM 1469 C C . ARG A 1 200 ? 6.085 -8.164 -9.519 1.00 98.38 200 ARG A C 1
ATOM 1471 O O . ARG A 1 200 ? 6.987 -8.868 -9.967 1.00 98.38 200 ARG A O 1
ATOM 1478 N N . TYR A 1 201 ? 6.266 -6.877 -9.219 1.00 98.44 201 TYR A N 1
ATOM 1479 C CA . TYR A 1 201 ? 7.572 -6.233 -9.300 1.00 98.44 201 TYR A CA 1
ATOM 1480 C C . TYR A 1 201 ? 8.595 -6.856 -8.342 1.00 98.44 201 TYR A C 1
ATOM 1482 O O . TYR A 1 201 ? 9.692 -7.192 -8.776 1.00 98.44 201 TYR A O 1
ATOM 1490 N N . MET A 1 202 ? 8.245 -7.043 -7.067 1.00 98.06 202 MET A N 1
ATOM 1491 C CA . MET A 1 202 ? 9.146 -7.623 -6.063 1.00 98.06 202 MET A CA 1
ATOM 1492 C C . MET A 1 202 ? 9.580 -9.054 -6.394 1.00 98.06 202 MET A C 1
ATOM 1494 O O . MET A 1 202 ? 10.671 -9.451 -5.996 1.00 98.06 202 MET A O 1
ATOM 1498 N N . VAL A 1 203 ? 8.747 -9.808 -7.116 1.00 98.00 203 VAL A N 1
ATOM 1499 C CA . VAL A 1 203 ? 9.073 -11.158 -7.600 1.00 98.00 203 VAL A CA 1
ATOM 1500 C C . VAL A 1 203 ? 9.978 -11.121 -8.837 1.00 98.00 203 VAL A C 1
ATOM 1502 O O . VAL A 1 203 ? 10.863 -11.961 -8.968 1.00 98.00 203 VAL A O 1
ATOM 1505 N N . ALA A 1 204 ? 9.756 -10.178 -9.757 1.00 97.44 204 ALA A N 1
ATOM 1506 C CA . ALA A 1 204 ? 10.473 -10.119 -11.035 1.00 97.44 204 ALA A CA 1
ATOM 1507 C C . ALA A 1 204 ? 11.784 -9.311 -10.991 1.00 97.44 204 ALA A C 1
ATOM 1509 O O . ALA A 1 204 ? 12.628 -9.457 -11.876 1.00 97.44 204 ALA A O 1
ATOM 1510 N N . ALA A 1 205 ? 11.940 -8.411 -10.018 1.00 96.94 205 ALA A N 1
ATOM 1511 C CA . ALA A 1 205 ? 13.103 -7.542 -9.909 1.00 96.94 205 ALA A CA 1
ATOM 1512 C C . ALA A 1 205 ? 14.349 -8.302 -9.415 1.00 96.94 205 ALA A C 1
ATOM 1514 O O . ALA A 1 205 ? 14.230 -9.197 -8.580 1.00 96.94 205 ALA A O 1
ATOM 1515 N N . PRO A 1 206 ? 15.560 -7.918 -9.857 1.00 96.56 206 PRO A N 1
ATOM 1516 C CA . PRO A 1 206 ? 16.797 -8.433 -9.274 1.00 96.56 206 PRO A CA 1
ATOM 1517 C C . PRO A 1 206 ? 16.890 -8.136 -7.766 1.00 96.56 206 PRO A C 1
ATOM 1519 O O . PRO A 1 206 ? 16.554 -7.035 -7.340 1.00 96.56 206 PRO A O 1
ATOM 1522 N N . ASP A 1 207 ? 17.444 -9.057 -6.968 1.00 94.12 207 ASP A N 1
ATOM 1523 C CA . ASP A 1 207 ? 17.517 -8.949 -5.493 1.00 94.12 207 ASP A CA 1
ATOM 1524 C C . ASP A 1 207 ? 18.141 -7.647 -4.960 1.00 94.12 207 ASP A C 1
ATOM 1526 O O . ASP A 1 207 ? 17.833 -7.200 -3.855 1.00 94.12 207 ASP A O 1
ATOM 1530 N N . LYS A 1 208 ? 19.053 -7.048 -5.734 1.00 94.62 208 LYS A N 1
ATOM 1531 C CA . LYS A 1 208 ? 19.774 -5.812 -5.387 1.00 94.62 208 LYS A CA 1
ATOM 1532 C C . LYS A 1 208 ? 19.195 -4.569 -6.057 1.00 94.62 208 LYS A C 1
ATOM 1534 O O . LYS A 1 208 ? 19.865 -3.540 -6.101 1.00 94.62 208 LYS A O 1
ATOM 1539 N N . ASP A 1 209 ? 17.995 -4.661 -6.617 1.00 96.81 209 ASP A N 1
ATOM 1540 C CA . ASP A 1 209 ? 17.362 -3.509 -7.234 1.00 96.81 209 ASP A CA 1
ATOM 1541 C C . ASP A 1 209 ? 17.000 -2.449 -6.179 1.00 96.81 209 ASP A C 1
ATOM 1543 O O . ASP A 1 209 ? 16.326 -2.718 -5.181 1.00 96.81 209 ASP A O 1
ATOM 1547 N N . GLU A 1 210 ? 17.444 -1.219 -6.425 1.00 94.69 210 GLU A N 1
ATOM 1548 C CA . GLU A 1 210 ? 17.268 -0.070 -5.534 1.00 94.69 210 GLU A CA 1
ATOM 1549 C C . GLU A 1 210 ? 15.792 0.263 -5.242 1.00 94.69 210 GLU A C 1
ATOM 1551 O O . GLU A 1 210 ? 15.462 0.771 -4.167 1.00 94.69 210 GLU A O 1
ATOM 1556 N N . LYS A 1 211 ? 14.866 -0.068 -6.151 1.00 97.12 211 LYS A N 1
ATOM 1557 C CA . LYS A 1 211 ? 13.435 0.215 -5.976 1.00 97.12 211 LYS A CA 1
ATOM 1558 C C . LYS A 1 211 ? 12.704 -0.852 -5.170 1.00 97.12 211 LYS A C 1
ATOM 1560 O O . LYS A 1 211 ? 11.534 -0.639 -4.855 1.00 97.12 211 LYS A O 1
ATOM 1565 N N . LEU A 1 212 ? 13.335 -1.969 -4.795 1.00 97.94 212 LEU A N 1
ATOM 1566 C CA . LEU A 1 212 ? 12.688 -2.982 -3.947 1.00 97.94 212 LEU A CA 1
ATOM 1567 C C . LEU A 1 212 ? 12.241 -2.401 -2.600 1.00 97.94 212 LEU A C 1
ATOM 1569 O O . LEU A 1 212 ? 11.128 -2.673 -2.150 1.00 97.94 212 LEU A O 1
ATOM 1573 N N . ALA A 1 213 ? 13.072 -1.562 -1.974 1.00 98.00 213 ALA A N 1
ATOM 1574 C CA . ALA A 1 213 ? 12.696 -0.870 -0.741 1.00 98.00 213 ALA A CA 1
ATOM 1575 C C . ALA A 1 213 ? 11.518 0.094 -0.971 1.00 98.00 213 ALA A C 1
ATOM 1577 O O . ALA A 1 213 ? 10.586 0.132 -0.170 1.00 98.00 213 ALA A O 1
ATOM 1578 N N . SER A 1 214 ? 11.520 0.815 -2.099 1.00 98.31 214 SER A N 1
ATOM 1579 C CA . SER A 1 214 ? 10.435 1.731 -2.471 1.00 98.31 214 SER A CA 1
ATOM 1580 C C . SER A 1 214 ? 9.110 1.007 -2.715 1.00 98.31 214 SER A C 1
ATOM 1582 O O . SER A 1 214 ? 8.075 1.438 -2.213 1.00 98.31 214 SER A O 1
ATOM 1584 N N . ALA A 1 215 ? 9.134 -0.125 -3.427 1.00 98.44 215 ALA A N 1
ATOM 1585 C CA . ALA A 1 215 ? 7.950 -0.941 -3.684 1.00 98.44 215 ALA A CA 1
ATOM 1586 C C . ALA A 1 215 ? 7.341 -1.471 -2.379 1.00 98.44 215 ALA A C 1
ATOM 1588 O O . ALA A 1 215 ? 6.153 -1.271 -2.140 1.00 98.44 215 ALA A O 1
ATOM 1589 N N . ARG A 1 216 ? 8.164 -2.051 -1.491 1.00 98.44 216 ARG A N 1
ATOM 1590 C CA . ARG A 1 216 ? 7.717 -2.515 -0.163 1.00 98.44 216 ARG A CA 1
ATOM 1591 C C . ARG A 1 216 ? 7.115 -1.382 0.662 1.00 98.44 216 ARG A C 1
ATOM 1593 O O . ARG A 1 216 ? 6.056 -1.550 1.257 1.00 98.44 216 ARG A O 1
ATOM 1600 N N . PHE A 1 217 ? 7.757 -0.214 0.656 1.00 98.56 217 PHE A N 1
ATOM 1601 C CA . PHE A 1 217 ? 7.251 0.966 1.351 1.00 98.56 217 PHE A CA 1
ATOM 1602 C C . PHE A 1 217 ? 5.902 1.440 0.786 1.00 98.56 217 PHE A C 1
ATOM 1604 O O . PHE A 1 217 ? 5.002 1.793 1.545 1.00 98.56 217 PHE A O 1
ATOM 1611 N N . LYS A 1 218 ? 5.730 1.420 -0.540 1.00 98.56 218 LYS A N 1
ATOM 1612 C CA . LYS A 1 218 ? 4.466 1.780 -1.199 1.00 98.56 218 LYS A CA 1
ATOM 1613 C C . LYS A 1 218 ? 3.341 0.801 -0.873 1.00 98.56 218 LYS A C 1
ATOM 1615 O O . LYS A 1 218 ? 2.235 1.266 -0.617 1.00 98.56 218 LYS A O 1
ATOM 1620 N N . VAL A 1 219 ? 3.614 -0.506 -0.840 1.00 98.69 219 VAL A N 1
ATOM 1621 C CA . VAL A 1 219 ? 2.634 -1.511 -0.389 1.00 98.69 219 VAL A CA 1
ATOM 1622 C C . VAL A 1 219 ? 2.225 -1.232 1.058 1.00 98.69 219 VAL A C 1
ATOM 1624 O O . VAL A 1 219 ? 1.037 -1.091 1.321 1.00 98.69 219 VAL A O 1
ATOM 1627 N N . ALA A 1 220 ? 3.186 -1.003 1.958 1.00 98.56 220 ALA A N 1
ATOM 1628 C CA . ALA A 1 220 ? 2.903 -0.678 3.359 1.00 98.56 220 ALA A CA 1
ATOM 1629 C C . ALA A 1 220 ? 2.033 0.587 3.526 1.00 98.56 220 ALA A C 1
ATOM 1631 O O . ALA A 1 220 ? 1.108 0.610 4.335 1.00 98.56 220 ALA A O 1
ATOM 1632 N N . GLU A 1 221 ? 2.285 1.648 2.747 1.00 98.62 221 GLU A N 1
ATOM 1633 C CA . GLU A 1 221 ? 1.444 2.857 2.760 1.00 98.62 221 GLU A CA 1
ATOM 1634 C C . GLU A 1 221 ? 0.034 2.605 2.200 1.00 98.62 221 GLU A C 1
ATOM 1636 O O . GLU A 1 221 ? -0.919 3.238 2.656 1.00 98.62 221 GLU A O 1
ATOM 1641 N N . LEU A 1 222 ? -0.122 1.719 1.211 1.00 98.31 222 LEU A N 1
ATOM 1642 C CA . LEU A 1 222 ? -1.437 1.352 0.674 1.00 98.31 222 LEU A CA 1
ATOM 1643 C C . LEU A 1 222 ? -2.224 0.496 1.671 1.00 98.31 222 LEU A C 1
ATOM 1645 O O . LEU A 1 222 ? -3.394 0.780 1.906 1.00 98.31 222 LEU A O 1
ATOM 1649 N N . GLU A 1 223 ? -1.582 -0.473 2.317 1.00 98.12 223 GLU A N 1
ATOM 1650 C CA . GLU A 1 223 ? -2.188 -1.273 3.387 1.00 98.12 223 GLU A CA 1
ATOM 1651 C C . GLU A 1 223 ? -2.598 -0.412 4.585 1.00 98.12 223 GLU A C 1
ATOM 1653 O O . GLU A 1 223 ? -3.699 -0.565 5.115 1.00 98.12 223 GLU A O 1
ATOM 1658 N N . LEU A 1 224 ? -1.762 0.558 4.969 1.00 98.00 224 LEU A N 1
ATOM 1659 C CA . LEU A 1 224 ? -2.097 1.520 6.017 1.00 98.00 224 LEU A CA 1
ATOM 1660 C C . LEU A 1 224 ? -3.351 2.335 5.661 1.00 98.00 224 LEU A C 1
ATOM 1662 O O . LEU A 1 224 ? -4.198 2.546 6.525 1.00 98.00 224 LEU A O 1
ATOM 1666 N N . LYS A 1 225 ? -3.493 2.775 4.402 1.00 97.06 225 LYS A N 1
ATOM 1667 C CA . LYS A 1 225 ? -4.692 3.492 3.921 1.00 97.06 225 LYS A CA 1
ATOM 1668 C C . LYS A 1 225 ? -5.952 2.626 3.919 1.00 97.06 225 LYS A C 1
ATOM 1670 O O . LYS A 1 225 ? -7.052 3.162 4.019 1.00 97.06 225 LYS A O 1
ATOM 1675 N N . GLU A 1 226 ? -5.795 1.312 3.809 1.00 97.12 226 GLU A N 1
ATOM 1676 C CA . GLU A 1 226 ? -6.885 0.338 3.892 1.00 97.12 226 GLU A CA 1
ATOM 1677 C C . GLU A 1 226 ? -7.159 -0.136 5.338 1.00 97.12 226 GLU A C 1
ATOM 1679 O O . GLU A 1 226 ? -7.941 -1.061 5.542 1.00 97.12 226 GLU A O 1
ATOM 1684 N N . ASP A 1 227 ? -6.547 0.505 6.346 1.00 97.94 227 ASP A N 1
ATOM 1685 C CA . ASP A 1 227 ? -6.565 0.130 7.772 1.00 97.94 227 ASP A CA 1
ATOM 1686 C C . ASP A 1 227 ? -6.116 -1.321 8.057 1.00 97.94 227 ASP A C 1
ATOM 1688 O O . ASP A 1 227 ? -6.444 -1.905 9.100 1.00 97.94 227 ASP A O 1
ATOM 1692 N N . LEU A 1 228 ? -5.299 -1.900 7.172 1.00 97.50 228 LEU A N 1
ATOM 1693 C CA . LEU A 1 228 ? -4.639 -3.196 7.362 1.00 97.50 228 LEU A CA 1
ATOM 1694 C C . LEU A 1 228 ? -3.391 -3.021 8.241 1.00 97.50 228 LEU A C 1
ATOM 1696 O O . LEU A 1 228 ? -2.255 -3.267 7.844 1.00 97.50 228 LEU A O 1
ATOM 1700 N N . LEU A 1 229 ? -3.600 -2.546 9.474 1.00 98.00 229 LEU A N 1
ATOM 1701 C CA . LEU A 1 229 ? -2.524 -2.062 10.349 1.00 98.00 229 LEU A CA 1
ATOM 1702 C C . LEU A 1 229 ? -1.495 -3.137 10.738 1.00 98.00 229 LEU A C 1
ATOM 1704 O O . LEU A 1 229 ? -0.368 -2.804 11.098 1.00 98.00 229 LEU A O 1
ATOM 1708 N N . ALA A 1 230 ? -1.880 -4.416 10.755 1.00 97.75 230 ALA A N 1
ATOM 1709 C CA . ALA A 1 230 ? -0.959 -5.506 11.074 1.00 97.75 230 ALA A CA 1
ATOM 1710 C C . ALA A 1 230 ? 0.037 -5.755 9.935 1.00 97.75 230 ALA A C 1
ATOM 1712 O O . ALA A 1 230 ? 1.240 -5.795 10.193 1.00 97.75 230 ALA A O 1
ATOM 1713 N N . ASP A 1 231 ? -0.469 -5.842 8.708 1.00 97.38 231 ASP A N 1
ATOM 1714 C CA . ASP A 1 231 ? 0.323 -6.095 7.503 1.00 97.38 231 ASP A CA 1
ATOM 1715 C C . ASP A 1 231 ? 1.227 -4.890 7.207 1.00 97.38 231 ASP A C 1
ATOM 1717 O O . ASP A 1 231 ? 2.448 -5.035 7.080 1.00 97.38 231 ASP A O 1
ATOM 1721 N N . ALA A 1 232 ? 0.670 -3.677 7.316 1.00 98.31 232 ALA A N 1
ATOM 1722 C CA . ALA A 1 232 ? 1.430 -2.445 7.151 1.00 98.31 232 ALA A CA 1
ATOM 1723 C C . ALA A 1 232 ? 2.587 -2.340 8.162 1.00 98.31 232 ALA A C 1
ATOM 1725 O O . ALA A 1 232 ? 3.711 -2.001 7.788 1.00 98.31 232 ALA A O 1
ATOM 1726 N N . GLU A 1 233 ? 2.353 -2.650 9.448 1.00 98.38 233 GLU A N 1
ATOM 1727 C CA . GLU A 1 233 ? 3.418 -2.642 10.465 1.00 98.38 233 GLU A CA 1
ATOM 1728 C C . GLU A 1 233 ? 4.510 -3.671 10.151 1.00 98.38 233 GLU A C 1
ATOM 1730 O O . GLU A 1 233 ? 5.694 -3.353 10.295 1.00 98.38 233 GLU A O 1
ATOM 1735 N N . TYR A 1 234 ? 4.129 -4.874 9.710 1.00 98.12 234 TYR A N 1
ATOM 1736 C CA . TYR A 1 234 ? 5.079 -5.909 9.307 1.00 98.12 234 TYR A CA 1
ATOM 1737 C C . TYR A 1 234 ? 5.961 -5.429 8.148 1.00 98.12 234 TYR A C 1
ATOM 1739 O O . TYR A 1 234 ? 7.191 -5.523 8.225 1.00 98.12 234 TYR A O 1
ATOM 1747 N N . LEU A 1 235 ? 5.360 -4.844 7.108 1.00 98.12 235 LEU A N 1
ATOM 1748 C CA . LEU A 1 235 ? 6.107 -4.330 5.965 1.00 98.12 235 LEU A CA 1
ATOM 1749 C C . LEU A 1 235 ? 7.001 -3.151 6.338 1.00 98.12 235 LEU A C 1
ATOM 1751 O O . LEU A 1 235 ? 8.165 -3.150 5.942 1.00 98.12 235 LEU A O 1
ATOM 1755 N N . PHE A 1 236 ? 6.530 -2.183 7.131 1.00 98.50 236 PHE A N 1
ATOM 1756 C CA . PHE A 1 236 ? 7.368 -1.056 7.561 1.00 98.50 236 PHE A CA 1
ATOM 1757 C C . PHE A 1 236 ? 8.602 -1.505 8.353 1.00 98.50 236 PHE A C 1
ATOM 1759 O O . PHE A 1 236 ? 9.641 -0.851 8.270 1.00 98.50 236 PHE A O 1
ATOM 1766 N N . GLN A 1 237 ? 8.531 -2.623 9.078 1.00 98.19 237 GLN A N 1
ATOM 1767 C CA . GLN A 1 237 ? 9.666 -3.195 9.811 1.00 98.19 237 GLN A CA 1
ATOM 1768 C C . GLN A 1 237 ? 10.638 -3.993 8.924 1.00 98.19 237 GLN A C 1
ATOM 1770 O O . GLN A 1 237 ? 11.667 -4.466 9.410 1.00 98.19 237 GLN A O 1
ATOM 1775 N N . ASN A 1 238 ? 10.362 -4.132 7.625 1.00 97.75 238 ASN A N 1
ATOM 1776 C CA . ASN A 1 238 ? 11.226 -4.862 6.706 1.00 97.75 238 ASN A CA 1
ATOM 1777 C C . ASN A 1 238 ? 12.640 -4.256 6.644 1.00 97.75 238 ASN A C 1
ATOM 1779 O O . ASN A 1 238 ? 12.810 -3.053 6.435 1.00 97.75 238 ASN A O 1
ATOM 1783 N N . ALA A 1 239 ? 13.666 -5.108 6.741 1.00 97.25 239 ALA A N 1
ATOM 1784 C CA . ALA A 1 239 ? 15.067 -4.687 6.768 1.00 97.25 239 ALA A CA 1
ATOM 1785 C C . ALA A 1 239 ? 15.482 -3.838 5.552 1.00 97.25 239 ALA A C 1
ATOM 1787 O O . ALA A 1 239 ? 16.248 -2.891 5.707 1.00 97.25 239 ALA A O 1
ATOM 1788 N N . ALA A 1 240 ? 14.947 -4.117 4.357 1.00 96.06 240 ALA A N 1
ATOM 1789 C CA . ALA A 1 240 ? 15.258 -3.329 3.166 1.00 96.06 240 ALA A CA 1
ATOM 1790 C C . ALA A 1 240 ? 14.698 -1.900 3.254 1.00 96.06 240 ALA A C 1
ATOM 1792 O O . ALA A 1 240 ? 15.344 -0.967 2.789 1.00 96.06 240 ALA A O 1
ATOM 1793 N N . ILE A 1 241 ? 13.529 -1.712 3.880 1.00 97.88 241 ILE A N 1
ATOM 1794 C CA . ILE A 1 241 ? 12.984 -0.372 4.145 1.00 97.88 241 ILE A CA 1
ATOM 1795 C C . ILE A 1 241 ? 13.842 0.335 5.195 1.00 97.88 241 ILE A C 1
ATOM 1797 O O . ILE A 1 241 ? 14.205 1.495 5.006 1.00 97.88 241 ILE A O 1
ATOM 1801 N N . GLN A 1 242 ? 14.215 -0.369 6.265 1.00 97.94 242 GLN A N 1
ATOM 1802 C CA . GLN A 1 242 ? 15.026 0.181 7.356 1.00 97.94 242 GLN A CA 1
ATOM 1803 C C . GLN A 1 242 ? 16.448 0.573 6.920 1.00 97.94 242 GLN A C 1
ATOM 1805 O O . GLN A 1 242 ? 17.039 1.478 7.501 1.00 97.94 242 GLN A O 1
ATOM 1810 N N . ALA A 1 243 ? 16.985 -0.067 5.880 1.00 96.88 243 ALA A N 1
ATOM 1811 C CA . ALA A 1 243 ? 18.273 0.273 5.276 1.00 96.88 243 ALA A CA 1
ATOM 1812 C C . ALA A 1 243 ? 18.182 1.331 4.156 1.00 96.88 243 ALA A C 1
ATOM 1814 O O . ALA A 1 243 ? 19.199 1.666 3.554 1.00 96.88 243 ALA A O 1
ATOM 1815 N N . SER A 1 244 ? 16.982 1.832 3.847 1.00 97.06 244 SER A N 1
ATOM 1816 C CA . SER A 1 244 ? 16.739 2.793 2.763 1.00 97.06 244 SER A CA 1
ATOM 1817 C C . SER A 1 244 ? 16.442 4.202 3.282 1.00 97.06 244 SER A C 1
ATOM 1819 O O . SER A 1 244 ? 16.230 4.413 4.477 1.00 97.06 244 SER A O 1
ATOM 1821 N N . ASP A 1 245 ? 16.298 5.160 2.365 1.00 97.94 245 ASP A N 1
ATOM 1822 C CA . ASP A 1 245 ? 15.873 6.533 2.677 1.00 97.94 245 ASP A CA 1
ATOM 1823 C C . ASP A 1 245 ? 14.464 6.621 3.301 1.00 97.94 245 ASP A C 1
ATOM 1825 O O . ASP A 1 245 ? 14.069 7.663 3.829 1.00 97.94 245 ASP A O 1
ATOM 1829 N N . TYR A 1 246 ? 13.691 5.530 3.277 1.00 97.81 246 TYR A N 1
ATOM 1830 C CA . TYR A 1 246 ? 12.356 5.459 3.871 1.00 97.81 246 TYR A CA 1
ATOM 1831 C C . TYR A 1 246 ? 12.353 5.132 5.371 1.00 97.81 246 TYR A C 1
ATOM 1833 O O . TYR A 1 246 ? 11.288 5.205 5.988 1.00 97.81 246 TYR A O 1
ATOM 1841 N N . ALA A 1 247 ? 13.500 4.802 5.975 1.00 98.12 247 ALA A N 1
ATOM 1842 C CA . ALA A 1 247 ? 13.583 4.293 7.347 1.00 98.12 247 ALA A CA 1
ATOM 1843 C C . ALA A 1 247 ? 12.902 5.202 8.386 1.00 98.12 247 ALA A C 1
ATOM 1845 O O . ALA A 1 247 ? 12.075 4.738 9.170 1.00 98.12 247 ALA A O 1
ATOM 1846 N N . THR A 1 248 ? 13.183 6.511 8.355 1.00 98.19 248 THR A N 1
ATOM 1847 C CA . THR A 1 248 ? 12.584 7.476 9.295 1.00 98.19 248 THR A CA 1
ATOM 1848 C C . THR A 1 248 ? 11.065 7.525 9.154 1.00 98.19 248 THR A C 1
ATOM 1850 O O . THR A 1 248 ? 10.349 7.384 10.140 1.00 98.19 248 THR A O 1
ATOM 1853 N N . ARG A 1 249 ? 10.557 7.635 7.920 1.00 98.25 249 ARG A N 1
ATOM 1854 C CA . ARG A 1 249 ? 9.111 7.679 7.675 1.00 98.25 249 ARG A CA 1
ATOM 1855 C C . ARG A 1 249 ? 8.436 6.368 8.086 1.00 98.25 249 ARG A C 1
ATOM 1857 O O . ARG A 1 249 ? 7.359 6.402 8.667 1.00 98.25 249 ARG A O 1
ATOM 1864 N N . ALA A 1 250 ? 9.066 5.224 7.819 1.00 98.44 250 ALA A N 1
ATOM 1865 C CA . ALA A 1 250 ? 8.560 3.921 8.239 1.00 98.44 250 ALA A CA 1
ATOM 1866 C C . ALA A 1 250 ? 8.483 3.804 9.772 1.00 98.44 250 ALA A C 1
ATOM 1868 O O . ALA A 1 250 ? 7.478 3.328 10.296 1.00 98.44 250 A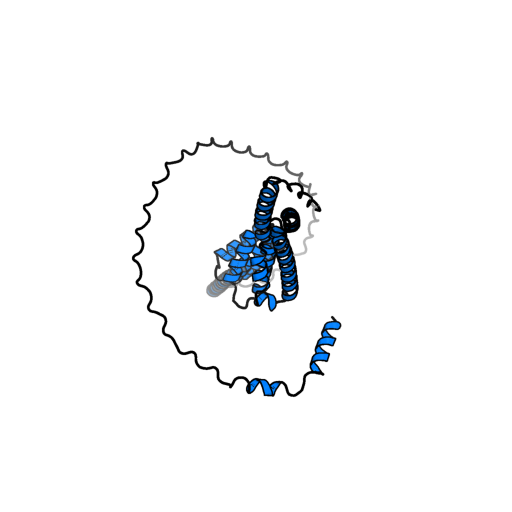LA A O 1
ATOM 1869 N N . ALA A 1 251 ? 9.493 4.292 10.499 1.00 98.38 251 ALA A N 1
ATOM 1870 C CA . ALA A 1 251 ? 9.474 4.325 11.961 1.00 98.38 251 ALA A CA 1
ATOM 1871 C C . ALA A 1 251 ? 8.321 5.189 12.507 1.00 98.38 251 ALA A C 1
ATOM 1873 O O . ALA A 1 251 ? 7.610 4.752 13.417 1.00 98.38 251 ALA A O 1
ATOM 1874 N N . ASP A 1 252 ? 8.074 6.356 11.904 1.00 98.38 252 ASP A N 1
ATOM 1875 C CA . ASP A 1 252 ? 6.942 7.218 12.268 1.00 98.38 252 ASP A CA 1
ATOM 1876 C C . ASP A 1 252 ? 5.599 6.506 12.047 1.00 98.38 252 ASP A C 1
ATOM 1878 O O . ASP A 1 252 ? 4.713 6.556 12.906 1.00 98.38 252 ASP A O 1
ATOM 1882 N N . ARG A 1 253 ? 5.444 5.787 10.925 1.00 98.50 253 ARG A N 1
ATOM 1883 C CA . ARG A 1 253 ? 4.237 4.985 10.657 1.00 98.50 253 ARG A CA 1
ATOM 1884 C C . ARG A 1 253 ? 4.047 3.861 11.664 1.00 98.50 253 ARG A C 1
ATOM 1886 O O . ARG A 1 253 ? 2.936 3.671 12.152 1.00 98.50 253 ARG A O 1
ATOM 1893 N N . VAL A 1 254 ? 5.113 3.153 12.034 1.00 98.50 254 VAL A N 1
ATOM 1894 C CA . VAL A 1 254 ? 5.054 2.113 13.073 1.00 98.50 254 VAL A CA 1
ATOM 1895 C C . VAL A 1 254 ? 4.617 2.710 14.414 1.00 98.50 254 VAL A C 1
ATOM 1897 O O . VAL A 1 254 ? 3.772 2.128 15.095 1.00 98.50 254 VAL A O 1
ATOM 1900 N N . ALA A 1 255 ? 5.126 3.887 14.790 1.00 98.56 255 ALA A N 1
ATOM 1901 C CA . ALA A 1 255 ? 4.695 4.573 16.007 1.00 98.56 255 ALA A CA 1
ATOM 1902 C C . ALA A 1 255 ? 3.199 4.942 15.966 1.00 98.56 255 ALA A C 1
ATOM 1904 O O . ALA A 1 255 ? 2.482 4.693 16.940 1.00 98.56 255 ALA A O 1
ATOM 1905 N N . GLN A 1 256 ? 2.709 5.455 14.830 1.00 98.12 256 GLN A N 1
ATOM 1906 C CA . GLN A 1 256 ? 1.283 5.745 14.615 1.00 98.12 256 GLN A CA 1
ATOM 1907 C C . GLN A 1 256 ? 0.423 4.481 14.763 1.00 98.12 256 GLN A C 1
ATOM 1909 O O . GLN A 1 256 ? -0.532 4.472 15.541 1.00 98.12 256 GLN A O 1
ATOM 1914 N N . ILE A 1 257 ? 0.798 3.385 14.096 1.00 98.38 257 ILE A N 1
ATOM 1915 C CA . ILE A 1 257 ? 0.082 2.103 14.182 1.00 98.38 257 ILE A CA 1
ATOM 1916 C C . ILE A 1 257 ? 0.028 1.598 15.631 1.00 98.38 257 ILE A C 1
ATOM 1918 O O . ILE A 1 257 ? -1.026 1.171 16.114 1.00 98.38 257 ILE A O 1
ATOM 1922 N N . ARG A 1 258 ? 1.145 1.677 16.362 1.00 98.31 258 ARG A N 1
ATOM 1923 C CA . ARG A 1 258 ? 1.210 1.254 17.769 1.00 98.31 258 ARG A CA 1
ATOM 1924 C C . ARG A 1 258 ? 0.319 2.099 18.673 1.00 98.31 258 ARG A C 1
ATOM 1926 O O . ARG A 1 258 ? -0.314 1.536 19.565 1.00 98.31 258 ARG A O 1
ATOM 1933 N N . ALA A 1 259 ? 0.210 3.403 18.428 1.00 98.31 259 ALA A N 1
ATOM 1934 C CA . ALA A 1 259 ? -0.709 4.268 19.167 1.00 98.31 259 ALA A CA 1
ATOM 1935 C C . ALA A 1 259 ? -2.177 3.848 18.960 1.00 98.31 259 ALA A C 1
ATOM 1937 O O . ALA A 1 259 ? -2.934 3.739 19.929 1.00 98.31 259 ALA A O 1
ATOM 1938 N N . VAL A 1 260 ? -2.571 3.517 17.725 1.00 98.25 260 VAL A N 1
ATOM 1939 C CA . VAL A 1 260 ? -3.923 3.007 17.423 1.00 98.25 260 VAL A CA 1
ATOM 1940 C C . VAL A 1 260 ? -4.173 1.664 18.117 1.00 98.25 260 VAL A C 1
ATOM 1942 O O . VAL A 1 260 ? -5.204 1.472 18.770 1.00 98.25 260 VAL A O 1
ATOM 1945 N N . LYS A 1 261 ? -3.207 0.739 18.055 1.00 98.06 261 LYS A N 1
ATOM 1946 C CA . LYS A 1 261 ? -3.285 -0.555 18.756 1.00 98.06 261 LYS A CA 1
ATOM 1947 C C . LYS A 1 261 ? -3.394 -0.387 20.275 1.00 98.06 261 LYS A C 1
ATOM 1949 O O . LYS A 1 261 ? -4.176 -1.101 20.905 1.00 98.06 261 LYS A O 1
ATOM 1954 N N . ALA A 1 262 ? -2.676 0.572 20.861 1.00 98.38 262 ALA A N 1
ATOM 1955 C CA . ALA A 1 262 ? -2.760 0.881 22.286 1.00 98.38 262 ALA A CA 1
ATOM 1956 C C . ALA A 1 262 ? -4.160 1.376 22.685 1.00 98.38 262 ALA A C 1
ATOM 1958 O O . ALA A 1 262 ? -4.728 0.854 23.645 1.00 98.38 262 ALA A O 1
ATOM 1959 N N . ARG A 1 263 ? -4.772 2.280 21.903 1.00 98.31 263 ARG A N 1
ATOM 1960 C CA . ARG A 1 263 ? -6.161 2.738 22.126 1.00 98.31 263 ARG A CA 1
ATOM 1961 C C . ARG A 1 263 ? -7.160 1.579 22.090 1.00 98.31 263 ARG A C 1
ATOM 1963 O O . ARG A 1 263 ? -8.031 1.480 22.952 1.00 98.31 263 ARG A O 1
ATOM 1970 N N . VAL A 1 264 ? -7.003 0.648 21.146 1.00 98.38 264 VAL A N 1
ATOM 1971 C CA . VAL A 1 264 ? -7.817 -0.581 21.099 1.00 98.38 264 VAL A CA 1
ATOM 1972 C C . VAL A 1 264 ? -7.586 -1.465 22.327 1.00 98.38 264 VAL A C 1
ATOM 1974 O O . VAL A 1 264 ? -8.539 -2.021 22.876 1.00 98.38 264 VAL A O 1
ATOM 1977 N N . ALA A 1 265 ? -6.348 -1.604 22.802 1.00 98.06 265 ALA A N 1
ATOM 1978 C CA . ALA A 1 265 ? -6.054 -2.356 24.021 1.00 98.06 265 ALA A CA 1
ATOM 1979 C C . ALA A 1 265 ? -6.681 -1.706 25.272 1.00 98.06 265 ALA A C 1
ATOM 1981 O O . ALA A 1 265 ? -7.185 -2.410 26.148 1.00 98.06 265 ALA A O 1
ATOM 1982 N N . GLU A 1 266 ? -6.707 -0.378 25.357 1.00 97.94 266 GLU A N 1
ATOM 1983 C CA . GLU A 1 266 ? -7.401 0.351 26.425 1.00 97.94 266 GLU A CA 1
ATOM 1984 C C . GLU A 1 266 ? -8.920 0.165 26.362 1.00 97.94 266 GLU A C 1
ATOM 1986 O O . GLU A 1 266 ? -9.537 -0.151 27.383 1.00 97.94 266 GLU A O 1
ATOM 1991 N N . ALA A 1 267 ? -9.515 0.250 25.168 1.00 98.06 267 ALA A N 1
ATOM 1992 C CA . ALA A 1 267 ? -10.932 -0.047 24.957 1.00 98.06 267 ALA A CA 1
ATOM 1993 C C . ALA A 1 267 ? -11.288 -1.478 25.406 1.00 98.06 267 ALA A C 1
ATOM 1995 O O . ALA A 1 267 ? -12.294 -1.689 26.089 1.00 98.06 267 ALA A O 1
ATOM 1996 N N . ASN A 1 268 ? -10.411 -2.454 25.134 1.00 97.75 268 ASN A N 1
ATOM 1997 C CA . ASN A 1 268 ? -10.572 -3.827 25.621 1.00 97.75 268 ASN A CA 1
ATOM 1998 C C . ASN A 1 268 ? -10.597 -3.898 27.159 1.00 97.75 268 ASN A C 1
ATOM 2000 O O . ASN A 1 268 ? -11.443 -4.588 27.730 1.00 97.75 268 ASN A O 1
ATOM 2004 N N . LYS A 1 269 ? -9.709 -3.168 27.853 1.00 97.75 269 LYS A N 1
ATOM 2005 C CA . LYS A 1 269 ? -9.690 -3.116 29.331 1.00 97.75 269 LYS A CA 1
ATOM 2006 C C . LYS A 1 269 ? -10.983 -2.519 29.901 1.00 97.75 269 LYS A C 1
ATOM 2008 O O . LYS A 1 269 ? -11.421 -2.925 30.981 1.00 97.75 269 LYS A O 1
ATOM 2013 N N . LEU A 1 270 ? -11.608 -1.577 29.189 1.00 98.00 270 LEU A N 1
ATOM 2014 C CA . LEU A 1 270 ? -12.883 -0.978 29.593 1.00 98.00 270 LEU A CA 1
ATOM 2015 C C . LEU A 1 270 ? -14.052 -1.964 29.512 1.00 98.00 270 LEU A C 1
ATOM 2017 O O . LEU A 1 270 ? -14.975 -1.830 30.314 1.00 98.00 270 LEU A O 1
ATOM 2021 N N . MET A 1 271 ? -14.008 -2.980 28.641 1.00 96.44 271 MET A N 1
ATOM 2022 C CA . MET A 1 271 ? -15.121 -3.930 28.475 1.00 96.44 271 MET A CA 1
ATOM 2023 C C . MET A 1 271 ? -15.537 -4.609 29.787 1.00 96.44 271 MET A C 1
ATOM 2025 O O . MET A 1 271 ? -16.727 -4.794 30.027 1.00 96.44 271 MET A O 1
ATOM 2029 N N . ALA A 1 272 ? -14.578 -4.944 30.656 1.00 93.69 272 ALA A N 1
ATOM 2030 C CA . ALA A 1 272 ? -14.862 -5.596 31.936 1.00 93.69 272 ALA A CA 1
ATOM 2031 C C . ALA A 1 272 ? -15.434 -4.639 32.997 1.00 93.69 272 ALA A C 1
ATOM 2033 O O . ALA A 1 272 ? -16.148 -5.070 33.900 1.00 93.69 272 ALA A O 1
ATOM 2034 N N . ARG A 1 273 ? -15.103 -3.343 32.917 1.00 97.12 273 ARG A N 1
ATOM 2035 C CA . ARG A 1 273 ? -15.437 -2.342 33.948 1.00 97.12 273 ARG A CA 1
ATOM 2036 C C . ARG A 1 273 ? -16.675 -1.526 33.594 1.00 97.12 273 ARG A C 1
ATOM 2038 O O . ARG A 1 273 ? -17.480 -1.207 34.460 1.00 97.12 273 ARG A O 1
ATOM 2045 N N . SER A 1 274 ? -16.796 -1.142 32.329 1.00 97.81 274 SER A N 1
ATOM 2046 C CA . SER A 1 274 ? -17.871 -0.308 31.807 1.00 97.81 274 SER A CA 1
ATOM 2047 C C . SER A 1 274 ? -18.030 -0.561 30.303 1.00 97.81 274 SER A C 1
ATOM 2049 O O . SER A 1 274 ? -17.370 0.093 29.491 1.00 97.81 274 SER A O 1
ATOM 2051 N N . PRO A 1 275 ? -18.921 -1.491 29.908 1.00 97.94 275 PRO A N 1
ATOM 2052 C CA . PRO A 1 275 ? -19.193 -1.776 28.501 1.00 97.94 275 PRO A CA 1
ATOM 2053 C C . PRO A 1 275 ? -19.602 -0.538 27.690 1.00 97.94 275 PRO A C 1
ATOM 2055 O O . PRO A 1 275 ? -19.214 -0.423 26.535 1.00 97.94 275 PRO A O 1
ATOM 2058 N N . ALA A 1 276 ? -20.317 0.418 28.297 1.00 97.81 276 ALA A N 1
ATOM 2059 C CA . ALA A 1 276 ? -20.684 1.681 27.650 1.00 97.81 276 ALA A CA 1
ATOM 2060 C C . ALA A 1 276 ? -19.450 2.503 27.238 1.00 97.81 276 ALA A C 1
ATOM 2062 O O . ALA A 1 276 ? -19.318 2.869 26.073 1.00 97.81 276 ALA A O 1
ATOM 2063 N N . LYS A 1 277 ? -18.487 2.695 28.153 1.00 98.12 277 LYS A N 1
ATOM 2064 C CA . LYS A 1 277 ? -17.228 3.395 27.843 1.00 98.12 277 LYS A CA 1
ATOM 2065 C C . LYS A 1 277 ? -16.382 2.647 26.814 1.00 98.12 277 LYS A C 1
ATOM 2067 O O . LYS A 1 277 ? -15.68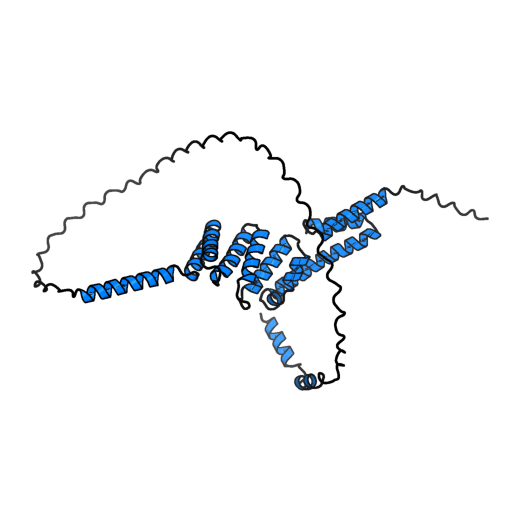4 3.270 26.024 1.00 98.12 277 LYS A O 1
ATOM 2072 N N . ALA A 1 278 ? -16.435 1.314 26.807 1.00 98.38 278 ALA A N 1
ATOM 2073 C CA . ALA A 1 278 ? -15.767 0.528 25.774 1.00 98.38 278 ALA A CA 1
ATOM 2074 C C . ALA A 1 278 ? -16.382 0.779 24.386 1.00 98.38 278 ALA A C 1
ATOM 2076 O O . ALA A 1 278 ? -15.640 0.965 23.426 1.00 98.38 278 ALA A O 1
ATOM 2077 N N . VAL A 1 279 ? -17.719 0.838 24.280 1.00 98.44 279 VAL A N 1
ATOM 2078 C CA . VAL A 1 279 ? -18.418 1.190 23.028 1.00 98.44 279 VAL A CA 1
ATOM 2079 C C . VAL A 1 279 ? -17.983 2.568 22.527 1.00 98.44 279 VAL A C 1
ATOM 2081 O O . VAL A 1 279 ? -17.640 2.695 21.352 1.00 98.44 279 VAL A O 1
ATOM 2084 N N . GLU A 1 280 ? -17.945 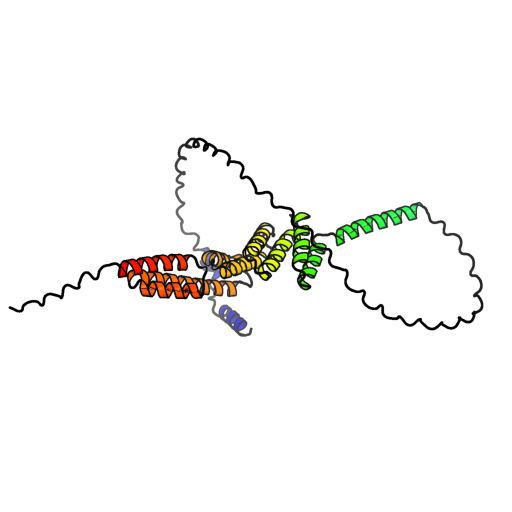3.577 23.400 1.00 98.12 280 GLU A N 1
ATOM 2085 C CA . GLU A 1 280 ? -17.464 4.925 23.056 1.00 98.12 280 GLU A CA 1
ATOM 2086 C C . GLU A 1 280 ? -16.012 4.897 22.553 1.00 98.12 280 GLU A C 1
ATOM 2088 O O . GLU A 1 280 ? -15.720 5.422 21.479 1.00 98.12 280 GLU A O 1
ATOM 2093 N N . ALA A 1 281 ? -15.115 4.215 23.274 1.00 98.38 281 ALA A N 1
ATOM 2094 C CA . ALA A 1 281 ? -13.699 4.129 22.919 1.00 98.38 281 ALA A CA 1
ATOM 2095 C C . ALA A 1 281 ? -13.460 3.438 21.563 1.00 98.38 281 ALA A C 1
ATOM 2097 O O . ALA A 1 281 ? -12.681 3.937 20.751 1.00 98.38 281 ALA A O 1
ATOM 2098 N N . TYR A 1 282 ? -14.148 2.326 21.276 1.00 98.50 282 TYR A N 1
ATOM 2099 C CA . TYR A 1 282 ? -14.056 1.683 19.960 1.00 98.50 282 TYR A CA 1
ATOM 2100 C C . TYR A 1 282 ? -14.637 2.547 18.846 1.00 98.50 282 TYR A C 1
ATOM 2102 O O . TYR A 1 282 ? -14.057 2.611 17.765 1.00 98.50 282 TYR A O 1
ATOM 2110 N N . THR A 1 283 ? -15.757 3.225 19.106 1.00 98.38 283 THR A N 1
ATOM 2111 C CA . THR A 1 283 ? -16.375 4.132 18.129 1.00 98.38 283 THR A CA 1
ATOM 2112 C C . THR A 1 283 ? -15.423 5.275 17.776 1.00 98.38 283 THR A C 1
ATOM 2114 O O . THR A 1 283 ? -15.297 5.612 16.604 1.00 98.38 283 THR A O 1
ATOM 2117 N N . ALA A 1 284 ? -14.688 5.810 18.756 1.00 98.25 284 ALA A N 1
ATOM 2118 C CA . ALA A 1 284 ? -13.670 6.829 18.515 1.00 98.25 284 ALA A CA 1
ATOM 2119 C C . ALA A 1 284 ? -12.514 6.317 17.637 1.00 98.25 284 ALA A C 1
ATOM 2121 O O . ALA A 1 284 ? -12.082 7.025 16.736 1.00 98.25 284 ALA A O 1
ATOM 2122 N N . VAL A 1 285 ? -12.036 5.083 17.849 1.00 98.25 285 VAL A N 1
ATOM 2123 C CA . VAL A 1 285 ? -11.008 4.487 16.971 1.00 98.25 285 VAL A CA 1
ATOM 2124 C C . VAL A 1 285 ? -11.541 4.301 15.548 1.00 98.25 285 VAL A C 1
ATOM 2126 O O . VAL A 1 285 ? -10.845 4.624 14.593 1.00 98.25 285 VAL A O 1
ATOM 2129 N N . LEU A 1 286 ? -12.776 3.820 15.394 1.00 98.19 286 LEU A N 1
ATOM 2130 C CA . LEU A 1 286 ? -13.391 3.572 14.083 1.00 98.19 286 LEU A CA 1
ATOM 2131 C C . LEU A 1 286 ? -13.777 4.851 13.330 1.00 98.19 286 LEU A C 1
ATOM 2133 O O . LEU A 1 286 ? -13.930 4.807 12.114 1.00 98.19 286 LEU A O 1
ATOM 2137 N N . ALA A 1 287 ? -13.922 5.982 14.020 1.00 97.94 287 ALA A N 1
ATOM 2138 C CA . ALA A 1 287 ? -14.101 7.276 13.368 1.00 97.94 287 ALA A CA 1
ATOM 2139 C C . ALA A 1 287 ? -12.845 7.699 12.582 1.00 97.94 287 ALA A C 1
ATOM 2141 O O . ALA A 1 287 ? -12.962 8.361 11.556 1.00 97.94 287 ALA A O 1
ATOM 2142 N N . GLU A 1 288 ? -11.660 7.301 13.053 1.00 97.50 288 GLU A N 1
ATOM 2143 C CA . GLU A 1 288 ? -10.374 7.565 12.395 1.00 97.50 288 GLU A CA 1
ATOM 2144 C C . GLU A 1 288 ? -9.957 6.418 11.458 1.00 97.50 288 GLU A C 1
ATOM 2146 O O . GLU A 1 288 ? -9.367 6.668 10.411 1.00 97.50 288 GLU A O 1
ATOM 2151 N N . HIS A 1 289 ? -10.292 5.177 11.825 1.00 97.75 289 HIS A N 1
ATOM 2152 C CA . HIS A 1 289 ? -9.885 3.942 11.146 1.00 97.75 289 HIS A CA 1
ATOM 2153 C C . HIS A 1 289 ? -11.091 3.034 10.863 1.00 97.75 289 HIS A C 1
ATOM 2155 O O . HIS A 1 289 ? -11.271 2.004 11.529 1.00 97.75 289 HIS A O 1
ATOM 2161 N N . PRO A 1 290 ? -11.969 3.414 9.920 1.00 98.12 290 PRO A N 1
ATOM 2162 C CA . PRO A 1 290 ? -13.264 2.767 9.722 1.00 98.12 290 PRO A CA 1
ATOM 2163 C C . PRO A 1 290 ? -13.170 1.302 9.287 1.00 98.12 290 PRO A C 1
ATOM 2165 O O . PRO A 1 290 ? -14.102 0.537 9.549 1.00 98.12 290 PRO A O 1
ATOM 2168 N N . LYS A 1 291 ? -12.069 0.887 8.645 1.00 97.31 291 LYS A N 1
ATOM 2169 C CA . LYS A 1 291 ? -11.881 -0.490 8.163 1.00 97.31 291 LYS A CA 1
ATOM 2170 C C . LYS A 1 291 ? -11.086 -1.363 9.142 1.00 97.31 291 LYS A C 1
ATOM 2172 O O . LYS A 1 291 ? -10.864 -2.542 8.868 1.00 97.31 291 LYS A O 1
ATOM 2177 N N . TYR A 1 292 ? -10.684 -0.843 10.307 1.00 98.12 292 TYR A N 1
ATOM 2178 C CA . TYR A 1 292 ? -9.827 -1.598 11.221 1.00 98.12 292 TYR A CA 1
ATOM 2179 C C . TYR A 1 292 ? -10.570 -2.758 11.911 1.00 98.12 292 TYR A C 1
ATOM 2181 O O . TYR A 1 292 ? -11.294 -2.586 12.899 1.00 98.12 292 TYR A O 1
ATOM 2189 N N . ALA A 1 293 ? -10.330 -3.978 11.421 1.00 97.75 293 ALA A N 1
ATOM 2190 C CA . ALA A 1 293 ? -11.047 -5.193 11.815 1.00 97.75 293 ALA A CA 1
ATOM 2191 C C . ALA A 1 293 ? -11.052 -5.469 13.331 1.00 97.75 293 ALA A C 1
ATOM 2193 O O . ALA A 1 293 ? -12.078 -5.864 13.892 1.00 97.75 293 ALA A O 1
ATOM 2194 N N . ALA A 1 294 ? -9.934 -5.232 14.027 1.00 97.44 294 ALA A N 1
ATOM 2195 C CA . ALA A 1 294 ? -9.848 -5.478 15.468 1.00 97.44 294 ALA A CA 1
ATOM 2196 C C . ALA A 1 294 ? -10.761 -4.540 16.280 1.00 97.44 294 ALA A C 1
ATOM 2198 O O . ALA A 1 294 ? -11.371 -4.969 17.264 1.00 97.44 294 ALA A O 1
ATOM 2199 N N . ALA A 1 295 ? -10.882 -3.275 15.865 1.00 97.75 295 ALA A N 1
ATOM 2200 C CA . ALA A 1 295 ? -11.773 -2.311 16.505 1.00 97.75 295 ALA A CA 1
ATOM 2201 C C . ALA A 1 295 ? -13.249 -2.615 16.196 1.00 97.75 295 ALA A C 1
ATOM 2203 O O . ALA A 1 295 ? -14.072 -2.547 17.110 1.00 97.75 295 ALA A O 1
ATOM 2204 N N . LEU A 1 296 ? -13.574 -3.042 14.966 1.00 98.19 296 LEU A N 1
ATOM 2205 C CA . LEU A 1 296 ? -14.923 -3.496 14.588 1.00 98.19 296 LEU A CA 1
ATOM 2206 C C . LEU A 1 296 ? -15.380 -4.681 15.451 1.00 98.19 296 LEU A C 1
ATOM 2208 O O . LEU A 1 296 ? -16.427 -4.619 16.100 1.00 98.19 296 LEU A O 1
ATOM 2212 N N . ALA A 1 297 ? -14.556 -5.729 15.543 1.00 98.06 297 ALA A N 1
ATOM 2213 C CA . ALA A 1 297 ? -14.857 -6.899 16.366 1.00 98.06 297 ALA A CA 1
ATOM 2214 C C . ALA A 1 297 ? -14.967 -6.549 17.864 1.00 98.06 297 ALA A C 1
ATOM 2216 O O . ALA A 1 297 ? -15.811 -7.095 18.582 1.00 98.06 297 ALA A O 1
ATOM 2217 N N . GLY A 1 298 ? -14.123 -5.631 18.351 1.00 97.94 298 GLY A N 1
ATOM 2218 C CA . GLY A 1 298 ? -14.190 -5.108 19.716 1.00 97.94 298 GLY A CA 1
ATOM 2219 C C . GLY A 1 298 ? -15.493 -4.357 20.003 1.00 97.94 298 GLY A C 1
ATOM 2220 O O . GLY A 1 298 ? -16.131 -4.607 21.028 1.00 97.94 298 GLY A O 1
ATOM 2221 N N . LEU A 1 299 ? -15.938 -3.506 19.073 1.00 98.38 299 LEU A N 1
ATOM 2222 C CA . LEU A 1 299 ? -17.192 -2.759 19.182 1.00 98.38 299 LEU A CA 1
ATOM 2223 C C . LEU A 1 299 ? -18.404 -3.691 19.287 1.00 98.38 299 LEU A C 1
ATOM 2225 O O . LEU A 1 299 ? -19.271 -3.478 20.139 1.00 98.38 299 LEU A O 1
ATOM 2229 N N . GLU A 1 300 ? -18.471 -4.738 18.462 1.00 98.31 300 GLU A N 1
ATOM 2230 C CA . GLU A 1 300 ? -19.555 -5.723 18.537 1.00 98.31 300 GLU A CA 1
ATOM 2231 C C . GLU A 1 300 ? -19.601 -6.429 19.896 1.00 98.31 300 GLU A C 1
ATOM 2233 O O . GLU A 1 300 ? -20.671 -6.555 20.503 1.00 98.31 300 GLU A O 1
ATOM 2238 N N . LYS A 1 301 ? -18.438 -6.855 20.406 1.00 98.31 301 LYS A N 1
ATOM 2239 C CA . LYS A 1 301 ? -18.325 -7.469 21.738 1.00 98.31 301 LYS A CA 1
ATOM 2240 C C . LYS A 1 301 ? -18.771 -6.501 22.834 1.00 98.31 301 LYS A C 1
ATOM 2242 O O . LYS A 1 301 ? -19.550 -6.892 23.705 1.00 98.31 301 LYS A O 1
ATOM 2247 N N . ALA A 1 302 ? -18.343 -5.241 22.766 1.00 98.19 302 ALA A N 1
ATOM 2248 C CA . ALA A 1 302 ? -18.714 -4.209 23.730 1.00 98.19 302 ALA A CA 1
ATOM 2249 C C . ALA A 1 302 ? -20.227 -3.922 23.719 1.00 98.19 302 ALA A C 1
ATOM 2251 O O . ALA A 1 302 ? -20.843 -3.839 24.784 1.00 98.19 302 ALA A O 1
ATOM 2252 N N . ARG A 1 303 ? -20.858 -3.860 22.537 1.00 98.25 303 ARG A N 1
ATOM 2253 C CA . ARG A 1 303 ? -22.317 -3.693 22.396 1.00 98.25 303 ARG A CA 1
ATOM 2254 C C . ARG A 1 303 ? -23.093 -4.868 22.988 1.00 98.25 303 ARG A C 1
ATOM 2256 O O . ARG A 1 303 ? -24.050 -4.650 23.728 1.00 98.25 303 ARG A O 1
ATOM 2263 N N . LYS A 1 304 ? -22.658 -6.107 22.728 1.00 97.94 304 LYS A N 1
ATOM 2264 C CA . LYS A 1 304 ? -23.257 -7.310 23.338 1.00 97.94 304 LYS A CA 1
ATOM 2265 C C . LYS A 1 304 ? -23.127 -7.290 24.864 1.00 97.94 304 LYS A C 1
ATOM 2267 O O . LYS A 1 304 ? -24.102 -7.560 25.563 1.00 97.94 304 LYS A O 1
ATOM 2272 N N . ALA A 1 305 ? -21.957 -6.918 25.385 1.00 97.12 305 ALA A N 1
ATOM 2273 C CA . ALA A 1 305 ? -21.730 -6.792 26.824 1.00 97.12 305 ALA A CA 1
ATOM 2274 C C . ALA A 1 305 ? -22.606 -5.700 27.464 1.00 97.12 305 ALA A C 1
ATOM 2276 O O . ALA A 1 305 ? -23.150 -5.909 28.548 1.00 97.12 305 ALA A O 1
ATOM 2277 N N . LEU A 1 306 ? -22.794 -4.565 26.784 1.00 97.06 306 LEU A N 1
ATOM 2278 C CA . LEU A 1 306 ? -23.684 -3.491 27.228 1.00 97.06 306 LEU A CA 1
ATOM 2279 C C . LEU A 1 306 ? -25.150 -3.943 27.256 1.00 97.06 306 LEU A C 1
ATOM 2281 O O . LEU A 1 306 ? -25.834 -3.736 28.257 1.00 97.06 306 LEU A O 1
ATOM 2285 N N . ALA A 1 307 ? -25.616 -4.614 26.201 1.00 96.44 307 ALA A N 1
ATOM 2286 C CA . ALA A 1 307 ? -26.965 -5.171 26.153 1.00 96.44 307 ALA A CA 1
ATOM 2287 C C . ALA A 1 307 ? -27.196 -6.180 27.290 1.00 96.44 307 ALA A C 1
ATOM 2289 O O . ALA A 1 307 ? -28.202 -6.095 27.991 1.00 96.44 307 ALA A O 1
ATOM 2290 N N . ALA A 1 308 ? -26.237 -7.076 27.540 1.00 95.62 308 ALA A N 1
ATOM 2291 C CA . ALA A 1 308 ? -26.306 -8.030 28.645 1.00 95.62 308 ALA A CA 1
ATOM 2292 C C . ALA A 1 308 ? -26.307 -7.344 30.024 1.00 95.62 308 ALA A C 1
ATOM 2294 O O . ALA A 1 308 ? -27.023 -7.780 30.925 1.00 95.62 308 ALA A O 1
ATOM 2295 N N . ALA A 1 309 ? -25.532 -6.269 30.200 1.00 94.38 309 ALA A N 1
ATOM 2296 C CA . ALA A 1 309 ? -25.522 -5.486 31.434 1.00 94.38 309 ALA A CA 1
ATOM 2297 C C . ALA A 1 309 ? -26.872 -4.797 31.694 1.00 94.38 309 ALA A C 1
ATOM 2299 O O . ALA A 1 309 ? -27.331 -4.795 32.833 1.00 94.38 309 ALA A O 1
ATOM 2300 N N . ASN A 1 310 ? -27.526 -4.286 30.646 1.00 93.62 310 ASN A N 1
ATOM 2301 C CA . ASN A 1 310 ? -28.839 -3.637 30.732 1.00 93.62 310 ASN A CA 1
ATOM 2302 C C . ASN A 1 310 ? -29.994 -4.637 30.896 1.00 93.62 310 ASN A C 1
ATOM 2304 O O . ASN A 1 310 ? -30.985 -4.334 31.552 1.00 93.62 310 ASN A O 1
ATOM 2308 N N . ALA A 1 311 ? -29.871 -5.828 30.303 1.00 93.50 311 ALA A N 1
ATOM 2309 C CA . ALA A 1 311 ? -30.876 -6.884 30.387 1.00 93.50 311 ALA A CA 1
ATOM 2310 C C . ALA A 1 311 ? -30.871 -7.608 31.734 1.00 93.50 311 ALA A C 1
ATOM 2312 O O . ALA A 1 311 ? -31.842 -8.293 32.056 1.00 93.50 311 ALA A O 1
ATOM 2313 N N . ARG A 1 312 ? -29.800 -7.478 32.534 1.00 90.69 312 ARG A N 1
ATOM 2314 C CA . ARG A 1 312 ? -29.841 -7.924 33.926 1.00 90.69 312 ARG A CA 1
ATOM 2315 C C . ARG A 1 312 ? -30.967 -7.134 34.581 1.00 90.69 312 ARG A C 1
ATOM 2317 O O . ARG A 1 312 ? -30.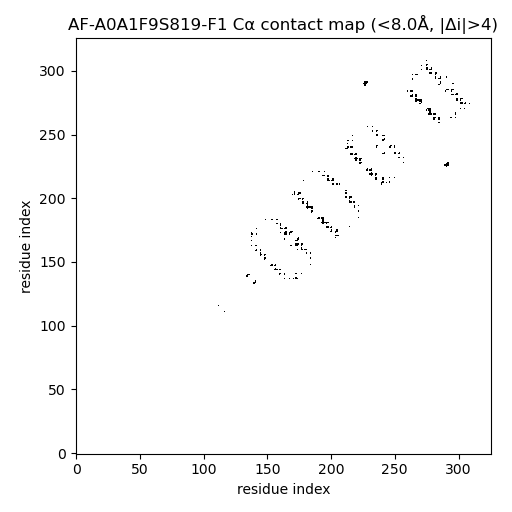810 -5.921 34.730 1.00 90.69 312 ARG A O 1
ATOM 2324 N N . PRO A 1 313 ? -32.092 -7.783 34.955 1.00 80.38 313 PRO A N 1
ATOM 2325 C CA . PRO A 1 313 ? -33.147 -7.083 35.661 1.00 80.38 313 PRO A CA 1
ATOM 2326 C C . PRO A 1 313 ? -32.471 -6.380 36.823 1.00 80.38 313 PRO A C 1
ATOM 2328 O O . PRO A 1 313 ? -31.517 -6.935 37.386 1.00 80.38 313 PRO A O 1
ATOM 2331 N N . ALA A 1 314 ? -32.926 -5.173 37.159 1.00 65.88 314 ALA A N 1
ATOM 2332 C CA . ALA A 1 314 ? -32.581 -4.537 38.415 1.00 65.88 314 ALA A CA 1
ATOM 2333 C C . ALA A 1 314 ? -33.073 -5.481 39.516 1.00 65.88 314 ALA A C 1
ATOM 2335 O O . ALA A 1 314 ? -34.149 -5.296 40.080 1.00 65.88 314 ALA A O 1
ATOM 2336 N N . ARG A 1 315 ? -32.332 -6.572 39.759 1.00 59.09 315 ARG A N 1
ATOM 2337 C CA . ARG A 1 315 ? -32.442 -7.458 40.896 1.00 59.09 315 ARG A CA 1
ATOM 2338 C C . ARG A 1 315 ? -32.192 -6.482 41.997 1.00 59.09 315 ARG A C 1
ATOM 2340 O O . ARG A 1 315 ? -31.063 -6.032 42.194 1.00 59.09 315 ARG A O 1
ATOM 2347 N N . ARG A 1 316 ? -33.334 -6.030 42.510 1.00 57.72 316 ARG A N 1
ATOM 2348 C CA . ARG A 1 316 ? -33.523 -5.001 43.500 1.00 57.72 316 ARG A CA 1
ATOM 2349 C C . ARG A 1 316 ? -32.276 -5.043 44.357 1.00 57.72 316 ARG A C 1
ATOM 2351 O O . ARG A 1 316 ? -31.959 -6.104 44.899 1.00 57.72 316 ARG A O 1
ATOM 2358 N N . ARG A 1 317 ? -31.578 -3.914 44.488 1.00 58.59 317 ARG A N 1
ATOM 2359 C CA . ARG A 1 317 ? -30.955 -3.632 45.776 1.00 58.59 317 ARG A CA 1
ATOM 2360 C C . ARG A 1 317 ? -32.105 -3.815 46.756 1.00 58.59 317 ARG A C 1
ATOM 2362 O O . ARG A 1 317 ? -32.922 -2.910 46.899 1.00 58.59 317 ARG A O 1
ATOM 2369 N N . ALA A 1 318 ? -32.284 -5.035 47.267 1.00 66.00 318 ALA A N 1
ATOM 2370 C CA . ALA A 1 318 ? -33.203 -5.292 48.344 1.00 66.00 318 ALA A CA 1
ATOM 2371 C C . ALA A 1 318 ? -32.751 -4.260 49.368 1.00 66.00 318 ALA A C 1
ATOM 2373 O O . ALA A 1 318 ? -31.546 -4.231 49.652 1.00 66.00 318 ALA A O 1
ATOM 2374 N N . PRO A 1 319 ? -33.620 -3.302 49.737 1.00 72.19 319 PRO A N 1
ATOM 2375 C CA . PRO A 1 319 ? -33.217 -2.207 50.597 1.00 72.19 319 PRO A CA 1
ATOM 2376 C C . PRO A 1 319 ? -32.493 -2.859 51.759 1.00 72.19 319 PRO A C 1
ATOM 2378 O O . PRO A 1 319 ? -33.066 -3.756 52.377 1.00 72.19 319 PRO A O 1
ATOM 2381 N N . ALA A 1 320 ? -31.205 -2.535 51.927 1.00 72.12 320 ALA A N 1
ATOM 2382 C CA . ALA A 1 320 ? -30.371 -3.175 52.927 1.00 72.12 320 ALA A CA 1
ATOM 2383 C C . ALA A 1 320 ? -31.158 -3.091 54.230 1.00 72.12 320 ALA A C 1
ATOM 2385 O O . ALA A 1 320 ? -31.435 -1.984 54.700 1.00 72.12 320 ALA A O 1
ATOM 2386 N N . ALA A 1 321 ? -31.649 -4.236 54.711 1.00 74.62 321 ALA A N 1
ATOM 2387 C CA . ALA A 1 321 ? -32.500 -4.266 55.882 1.00 74.62 321 ALA A CA 1
ATOM 2388 C C . ALA A 1 321 ? -31.674 -3.617 56.989 1.00 74.62 321 ALA A C 1
ATOM 2390 O O . ALA A 1 321 ? -30.618 -4.141 57.346 1.00 74.62 321 ALA A O 1
ATOM 2391 N N . LYS A 1 322 ? -32.083 -2.418 57.433 1.00 80.50 322 LYS A N 1
ATOM 2392 C CA . LYS A 1 322 ? -31.355 -1.671 58.462 1.00 80.50 322 LYS A CA 1
ATOM 2393 C C . LYS A 1 322 ? -31.118 -2.640 59.624 1.00 80.50 322 LYS A C 1
ATOM 2395 O O . LYS A 1 322 ? -32.104 -3.207 60.106 1.00 80.50 322 LYS A O 1
ATOM 2400 N N . PRO A 1 323 ? -29.868 -2.858 60.068 1.00 80.38 323 PRO A N 1
ATOM 2401 C CA . PRO A 1 323 ? -29.623 -3.704 61.221 1.00 80.38 323 PRO A CA 1
ATOM 2402 C C . PRO A 1 323 ? -30.390 -3.099 62.398 1.00 80.38 323 PRO A C 1
ATOM 2404 O O . PRO A 1 323 ? -30.166 -1.946 62.771 1.00 80.38 323 PRO A O 1
ATOM 2407 N N . ARG A 1 324 ? -31.357 -3.847 62.939 1.00 79.81 324 ARG A N 1
ATOM 2408 C CA . ARG A 1 324 ? -32.040 -3.472 64.178 1.00 79.81 324 ARG A CA 1
ATOM 2409 C C . ARG A 1 324 ? -30.972 -3.426 65.271 1.00 79.81 324 ARG A C 1
ATOM 2411 O O . ARG A 1 324 ? -30.446 -4.472 65.638 1.00 79.81 324 ARG A O 1
ATOM 2418 N N . ARG A 1 325 ? -30.634 -2.227 65.757 1.00 84.56 325 ARG A N 1
ATOM 2419 C CA . ARG A 1 325 ? -29.867 -2.074 66.999 1.00 84.56 325 ARG A CA 1
ATOM 2420 C C . ARG A 1 325 ? -30.708 -2.686 68.126 1.00 84.56 325 ARG A C 1
ATOM 2422 O O . ARG A 1 325 ? -31.866 -2.298 68.277 1.00 84.56 325 ARG A O 1
ATOM 2429 N N . ARG A 1 326 ? -30.155 -3.688 68.807 1.00 79.19 326 ARG A N 1
ATOM 2430 C CA . ARG A 1 326 ? -30.647 -4.189 70.093 1.00 79.19 326 ARG A CA 1
ATOM 2431 C C . ARG A 1 326 ? -29.903 -3.473 71.204 1.00 79.19 326 ARG A C 1
ATOM 2433 O O . ARG A 1 326 ? -28.716 -3.156 70.964 1.00 79.19 326 ARG A O 1
#

Radius of gyration: 38.91 Å; Cα contacts (8 Å, |Δi|>4): 214; chains: 1; bounding box: 76×83×141 Å

Foldseek 3Di:
DVVVVVVVVVCVPPDPPPPPPPVVPVPPDDDDDPDDDDDPDDPPDDDDPPDPDDPPDDDDDPDPDDDDDPDPDDDDDPPDDDDPPDPDDDDDPDDDDDPDDPDDPDDDPDPDDPVVVVVVVVVVVVVVVVVCCVCVPLVNLLVVLVVCVVVVVLVVSLVSLVVSCVVPVQDQSVLVSLQVNLVSCVVVVNLVSSLVSLVSSLVRHDPPDLCVLVSLLSNLVSCVVLLVLVSSLVSLPDPSVCPDPNNVVSVVSNVVSVVLVVLLVVLVVCLVVPLVVSLVSLVVSCVVRVNNPSSVVSNVSSVVSVVVVVPPPCPDPPPPPPPPDD